Protein AF-A0A354XJG8-F1 (afdb_monomer)

Foldseek 3Di:
DDDDDDDPPDPPPVPPDPVPPPALFQWFQDPPPLAIDHDDPDDAQDWDADPPPRHTLFGHHDPLLVVLLVLLVLLLVLLVVLQVWFFWWFDDPNDIDTHGPLVVLVVCVVVVNNVVSCLSCCQQRVLSNLLSVLSNLLSVCLVVLHGDPPNLVSLQVSVVSVVSRPLVVVLLVVVLVVVVCVVPGPMDGDPSNVSSVVSVVSSVVSVVSNRLQVSLCSNQNADRADPPDDGPDGQLVVQWDQDPRHRHIDHHDPQQDADPRNRHGDGSDDPPVVVVVVVVVVVVVVVVVCQQPFAPDWDDDPNDTDGAGPVNSLVVCVVVVVVVSSD

Structure (mmCIF, N/CA/C/O backbone):
data_AF-A0A354XJG8-F1
#
_entry.id   AF-A0A354XJG8-F1
#
loop_
_atom_site.group_PDB
_atom_site.id
_atom_site.type_symbol
_atom_site.label_atom_id
_atom_site.label_alt_id
_atom_site.label_comp_id
_atom_site.label_asym_id
_atom_site.label_entity_id
_atom_site.label_seq_id
_atom_site.pdbx_PDB_ins_code
_atom_site.Cartn_x
_atom_site.Cartn_y
_atom_site.Cartn_z
_atom_site.occupancy
_atom_site.B_iso_or_equiv
_atom_site.auth_seq_id
_atom_site.auth_comp_id
_atom_site.auth_asym_id
_atom_site.auth_atom_id
_atom_site.pdbx_PDB_model_num
ATOM 1 N N . MET A 1 1 ? -16.723 -22.753 36.357 1.00 34.22 1 MET A N 1
ATOM 2 C CA . MET A 1 1 ? -17.809 -22.872 35.357 1.00 34.22 1 MET A CA 1
ATOM 3 C C . MET A 1 1 ? -17.221 -23.364 34.042 1.00 34.22 1 MET A C 1
ATOM 5 O O . MET A 1 1 ? -16.377 -22.682 33.474 1.00 34.22 1 MET A O 1
ATOM 9 N N . LYS A 1 2 ? -17.589 -24.579 33.612 1.00 29.84 2 LYS A N 1
ATOM 10 C CA . LYS A 1 2 ? -17.154 -25.180 32.339 1.00 29.84 2 LYS A CA 1
ATOM 11 C C . LYS A 1 2 ? -17.749 -24.372 31.178 1.00 29.84 2 LYS A C 1
ATOM 13 O O . LYS A 1 2 ? -18.962 -24.201 31.133 1.00 29.84 2 LYS A O 1
ATOM 18 N N . ARG A 1 3 ? -16.913 -23.868 30.263 1.00 31.70 3 ARG A N 1
ATOM 19 C CA . ARG A 1 3 ? -17.389 -23.285 28.997 1.00 31.70 3 ARG A CA 1
ATOM 20 C C . ARG A 1 3 ? -17.989 -24.411 28.144 1.00 31.70 3 ARG A C 1
ATOM 22 O O . ARG A 1 3 ? -17.291 -25.406 27.945 1.00 31.70 3 ARG A O 1
ATOM 29 N N . PRO A 1 4 ? -19.228 -24.291 27.645 1.00 39.88 4 PRO A N 1
ATOM 30 C CA . PRO A 1 4 ? -19.744 -25.233 26.663 1.00 39.88 4 PRO A CA 1
ATOM 31 C C . PRO A 1 4 ? -18.944 -25.092 25.360 1.00 39.88 4 PRO A C 1
ATOM 33 O O . PRO A 1 4 ? -18.715 -23.985 24.870 1.00 39.88 4 PRO A O 1
ATOM 36 N N . SER A 1 5 ? -18.478 -26.218 24.825 1.00 39.09 5 SER A N 1
ATOM 37 C CA . SER A 1 5 ? -17.839 -26.312 23.513 1.00 39.09 5 SER A CA 1
ATOM 38 C C . SER A 1 5 ? -18.893 -26.074 22.434 1.00 39.09 5 SER A C 1
ATOM 40 O O . SER A 1 5 ? -19.748 -26.929 22.208 1.00 39.09 5 SER A O 1
ATOM 42 N N . LEU A 1 6 ? -18.856 -24.903 21.799 1.00 38.03 6 LEU A N 1
ATOM 43 C CA . LEU A 1 6 ? -19.733 -24.572 20.678 1.00 38.03 6 LEU A CA 1
ATOM 44 C C . LEU A 1 6 ? -19.140 -25.108 19.360 1.00 38.03 6 LEU A C 1
ATOM 46 O O . LEU A 1 6 ? -17.919 -25.060 19.186 1.00 38.03 6 LEU A O 1
ATOM 50 N N . PRO A 1 7 ? -19.975 -25.612 18.434 1.00 39.22 7 PRO A N 1
ATOM 51 C CA . PRO A 1 7 ? -19.529 -26.147 17.152 1.00 39.22 7 PRO A CA 1
ATOM 52 C C . PRO A 1 7 ? -18.879 -25.069 16.268 1.00 39.22 7 PRO A C 1
ATOM 54 O O . PRO A 1 7 ? -19.294 -23.909 16.233 1.00 39.22 7 PRO A O 1
ATOM 57 N N . VAL A 1 8 ? -17.855 -25.497 15.528 1.00 45.41 8 VAL A N 1
ATOM 58 C CA . VAL A 1 8 ? -16.827 -24.679 14.851 1.00 45.41 8 VAL A CA 1
ATOM 59 C C . VAL A 1 8 ? -17.360 -23.773 13.721 1.00 45.41 8 VAL A C 1
ATOM 61 O O . VAL A 1 8 ? -16.647 -22.878 13.285 1.00 45.41 8 VAL A O 1
ATOM 64 N N . ASN A 1 9 ? -18.622 -23.919 13.296 1.00 41.25 9 ASN A N 1
ATOM 65 C CA . ASN A 1 9 ? -19.184 -23.219 12.127 1.00 41.25 9 ASN A CA 1
ATOM 66 C C . ASN A 1 9 ? -20.427 -22.351 12.400 1.00 41.25 9 ASN A C 1
ATOM 68 O O . ASN A 1 9 ? -21.094 -21.921 11.460 1.00 41.25 9 ASN A O 1
ATOM 72 N N . THR A 1 10 ? -20.761 -22.060 13.657 1.00 37.00 10 THR A N 1
ATOM 73 C CA . THR A 1 10 ? -21.857 -21.119 13.953 1.00 37.00 10 THR A CA 1
ATOM 74 C C . THR A 1 10 ? -21.351 -19.676 13.834 1.00 37.00 10 THR A C 1
ATOM 76 O O . THR A 1 10 ? -20.356 -19.353 14.488 1.00 37.00 10 THR A O 1
ATOM 79 N N . PRO A 1 11 ? -21.997 -18.779 13.057 1.00 37.16 11 PRO A N 1
ATOM 80 C CA . PRO A 1 11 ? -21.670 -17.360 13.114 1.00 37.16 11 PRO A CA 1
ATOM 81 C C . PRO A 1 11 ? -21.880 -16.905 14.558 1.00 37.16 11 PRO A C 1
ATOM 83 O O . PRO A 1 11 ? -22.990 -17.001 15.079 1.00 37.16 11 PRO A O 1
ATOM 86 N N . GLN A 1 12 ? -20.815 -16.452 15.224 1.00 49.56 12 GLN A N 1
ATOM 87 C CA . GLN A 1 12 ? -20.904 -15.860 16.559 1.00 49.56 12 GLN A CA 1
ATOM 88 C C . GLN A 1 12 ? -21.571 -14.485 16.446 1.00 49.56 12 GLN A C 1
ATOM 90 O O . GLN A 1 12 ? -20.945 -13.435 16.565 1.00 49.56 12 GLN A O 1
ATOM 95 N N . VAL A 1 13 ? -22.870 -14.498 16.162 1.00 44.38 13 VAL A N 1
ATOM 96 C CA . VAL A 1 13 ? -23.770 -13.431 16.563 1.00 44.38 13 VAL A CA 1
ATOM 97 C C . VAL A 1 13 ? -23.866 -13.562 18.075 1.00 44.38 13 VAL A C 1
ATOM 99 O O . VAL A 1 13 ? -24.220 -14.619 18.594 1.00 44.38 13 VAL A O 1
ATOM 102 N N . ASP A 1 14 ? -23.472 -12.515 18.787 1.00 43.94 14 ASP A N 1
ATOM 103 C CA . ASP A 1 14 ? -23.656 -12.440 20.229 1.00 43.94 14 ASP A CA 1
ATOM 104 C C . ASP A 1 14 ? -25.169 -12.392 20.520 1.00 43.94 14 ASP A C 1
ATOM 106 O O . ASP A 1 14 ? -25.793 -11.330 20.499 1.00 43.94 14 ASP A O 1
ATOM 110 N N . CYS A 1 15 ? -25.776 -13.572 20.695 1.00 40.47 15 CYS A N 1
ATOM 111 C CA . CYS A 1 15 ? -27.201 -13.760 20.986 1.00 40.47 15 CYS A CA 1
ATOM 112 C C . CYS A 1 15 ? -27.552 -13.443 22.447 1.00 40.47 15 CYS A C 1
ATOM 114 O O . CYS A 1 15 ? -28.673 -13.708 22.881 1.00 40.47 15 CYS A O 1
ATOM 116 N N . SER A 1 16 ? -26.607 -12.898 23.215 1.00 41.06 16 SER A N 1
ATOM 117 C CA . SER A 1 16 ? -26.847 -12.491 24.592 1.00 41.06 16 SER A CA 1
ATOM 118 C C . SER A 1 16 ? -27.945 -11.412 24.633 1.00 41.06 16 SER A C 1
ATOM 120 O O . SER A 1 16 ? -27.926 -10.489 23.801 1.00 41.06 16 SER A O 1
ATOM 122 N N . PRO A 1 17 ? -28.914 -11.503 25.567 1.00 32.69 17 PRO A N 1
ATOM 123 C CA . PRO A 1 17 ? -29.960 -10.498 25.727 1.00 32.69 17 PRO A CA 1
ATOM 124 C C . PRO A 1 17 ? -29.346 -9.094 25.879 1.00 32.69 17 PRO A C 1
ATOM 126 O O . PRO A 1 17 ? -28.246 -8.967 26.429 1.00 32.69 17 PRO A O 1
ATOM 129 N N . PRO A 1 18 ? -30.012 -8.029 25.389 1.00 42.62 18 PRO A N 1
ATOM 130 C CA . PRO A 1 18 ? -29.440 -6.680 25.273 1.00 42.62 18 PRO A CA 1
ATOM 131 C C . PRO A 1 18 ? -28.859 -6.134 26.587 1.00 42.62 18 PRO A C 1
ATOM 133 O O . PRO A 1 18 ? -27.900 -5.367 26.557 1.00 42.62 18 PRO A O 1
ATOM 136 N N . GLU A 1 19 ? -29.369 -6.599 27.725 1.00 38.06 19 GLU A N 1
ATOM 137 C CA . GLU A 1 19 ? -28.930 -6.252 29.082 1.00 38.06 19 GLU A CA 1
ATOM 138 C C . GLU A 1 19 ? -27.522 -6.780 29.437 1.00 38.06 19 GLU A C 1
ATOM 140 O O . GLU A 1 19 ? -26.866 -6.257 30.333 1.00 38.06 19 GLU A O 1
ATOM 145 N N . THR A 1 20 ? -27.011 -7.778 28.704 1.00 37.12 20 THR A N 1
ATOM 146 C CA . THR A 1 20 ? -25.714 -8.441 28.962 1.00 37.12 20 THR A CA 1
ATOM 147 C C . THR A 1 20 ? -24.599 -8.091 27.966 1.00 37.12 20 THR A C 1
ATOM 149 O O . THR A 1 20 ? -23.452 -8.490 28.185 1.00 37.12 20 THR A O 1
ATOM 152 N N . ARG A 1 21 ? -24.866 -7.280 26.924 1.00 50.03 21 ARG A N 1
ATOM 153 C CA . ARG A 1 21 ? -23.864 -6.803 25.937 1.00 50.03 21 ARG A CA 1
ATOM 154 C C . ARG A 1 21 ? -22.903 -5.775 26.544 1.00 50.03 21 ARG A C 1
ATOM 156 O O . ARG A 1 21 ? -22.941 -4.585 26.242 1.00 50.03 21 ARG A O 1
ATOM 163 N N . THR A 1 22 ? -22.028 -6.224 27.433 1.00 44.00 22 THR A N 1
ATOM 164 C CA . THR A 1 22 ? -21.180 -5.348 28.258 1.00 44.00 22 THR A CA 1
ATOM 165 C C . THR A 1 22 ? -19.762 -5.150 27.732 1.00 44.00 22 THR A C 1
ATOM 167 O O . THR A 1 22 ? -19.028 -4.328 28.278 1.00 44.00 22 THR A O 1
ATOM 170 N N . GLN A 1 23 ? -19.348 -5.794 26.637 1.00 56.59 23 GLN A N 1
ATOM 171 C CA . GLN A 1 23 ? -18.039 -5.501 26.049 1.00 56.59 23 GLN A CA 1
ATOM 172 C C . GLN A 1 23 ? -18.157 -4.619 24.806 1.00 56.59 23 GLN A C 1
ATOM 174 O O . GLN A 1 23 ? -18.068 -5.078 23.676 1.00 56.59 23 GLN A O 1
ATOM 179 N N . ARG A 1 24 ? -18.208 -3.295 25.027 1.00 63.53 24 ARG A N 1
ATOM 180 C CA . ARG A 1 24 ? -17.916 -2.251 24.012 1.00 63.53 24 ARG A CA 1
ATOM 181 C C . ARG A 1 24 ? -16.449 -2.272 23.530 1.00 63.53 24 ARG A C 1
ATOM 183 O O . ARG A 1 24 ? -15.951 -1.291 22.982 1.00 63.53 24 ARG A O 1
ATOM 190 N N . ARG A 1 25 ? -15.721 -3.357 23.797 1.00 67.25 25 ARG A N 1
ATOM 191 C CA . ARG A 1 25 ? -14.323 -3.563 23.417 1.00 67.25 25 ARG A CA 1
ATOM 192 C C . ARG A 1 25 ? -14.294 -4.318 22.092 1.00 67.25 25 ARG A C 1
ATOM 194 O O . ARG A 1 25 ? -15.133 -5.182 21.868 1.00 67.25 25 ARG A O 1
ATOM 201 N N . ARG A 1 26 ? -13.309 -4.016 21.242 1.00 77.88 26 ARG A N 1
ATOM 202 C CA . ARG A 1 26 ? -13.044 -4.751 19.992 1.00 77.88 26 ARG A CA 1
ATOM 203 C C . ARG A 1 26 ? -14.206 -4.770 18.991 1.00 77.88 26 ARG A C 1
ATOM 205 O O . ARG A 1 26 ? -14.389 -5.745 18.266 1.00 77.88 26 ARG A O 1
ATOM 212 N N . LEU A 1 27 ? -14.993 -3.698 18.926 1.00 87.88 27 LEU A N 1
ATOM 213 C CA . LEU A 1 27 ? -15.988 -3.547 17.865 1.00 87.88 27 LEU A CA 1
ATOM 214 C C . LEU A 1 27 ? -15.317 -3.046 16.575 1.00 87.88 27 LEU A C 1
ATOM 216 O O . LEU A 1 27 ? -14.468 -2.147 16.605 1.00 87.88 27 LEU A O 1
ATOM 220 N N . ARG A 1 28 ? -15.724 -3.606 15.433 1.00 89.56 28 ARG A N 1
ATOM 221 C CA . ARG A 1 28 ? -15.324 -3.162 14.090 1.00 89.56 28 ARG A CA 1
ATOM 222 C C . ARG A 1 28 ? -16.548 -2.989 13.197 1.00 89.56 28 ARG A C 1
ATOM 224 O O . ARG A 1 28 ? -17.472 -3.801 13.231 1.00 89.56 28 ARG A O 1
ATOM 231 N N . ALA A 1 29 ? -16.532 -1.931 12.392 1.00 91.94 29 ALA A N 1
ATOM 232 C CA . ALA A 1 29 ? -17.482 -1.739 11.303 1.00 91.94 29 ALA A CA 1
ATOM 233 C C . ALA A 1 29 ? -16.875 -2.297 10.010 1.00 91.94 29 ALA A C 1
ATOM 235 O O . ALA A 1 29 ? -15.713 -2.028 9.706 1.00 91.94 29 ALA A O 1
ATOM 236 N N . CYS A 1 30 ? -17.640 -3.088 9.262 1.00 90.56 30 CYS A N 1
ATOM 237 C CA . CYS A 1 30 ? -17.202 -3.612 7.972 1.00 90.56 30 CYS A CA 1
ATOM 238 C C . CYS A 1 30 ? -17.099 -2.492 6.926 1.00 90.56 30 CYS A C 1
ATOM 240 O O . CYS A 1 30 ? -18.055 -1.745 6.740 1.00 90.56 30 CYS A O 1
ATOM 242 N N . HIS A 1 31 ? -15.986 -2.423 6.192 1.00 87.38 31 HIS A N 1
ATOM 243 C CA . HIS A 1 31 ? -15.784 -1.412 5.147 1.00 87.38 31 HIS A CA 1
ATOM 244 C C . HIS A 1 31 ? -16.701 -1.579 3.923 1.00 87.38 31 HIS A C 1
ATOM 246 O O . HIS A 1 31 ? -16.983 -0.593 3.250 1.00 87.38 31 HIS A O 1
ATOM 252 N N . GLU A 1 32 ? -17.192 -2.791 3.643 1.00 88.00 32 GLU A N 1
ATOM 253 C CA . GLU A 1 32 ? -18.074 -3.050 2.496 1.00 88.00 32 GLU A CA 1
ATOM 254 C C . GLU A 1 32 ? -19.558 -2.879 2.837 1.00 88.00 32 GLU A C 1
ATOM 256 O O . GLU A 1 32 ? -20.265 -2.089 2.216 1.00 88.00 32 GLU A O 1
ATOM 261 N N . CYS A 1 33 ? -20.051 -3.632 3.825 1.00 89.69 33 CYS A N 1
ATOM 262 C CA . CYS A 1 33 ? -21.483 -3.694 4.134 1.00 89.69 33 CYS A CA 1
ATOM 263 C C . CYS A 1 33 ? -21.904 -2.837 5.337 1.00 89.69 33 CYS A C 1
ATOM 265 O O . CYS A 1 33 ? -23.069 -2.894 5.744 1.00 89.69 33 CYS A O 1
ATOM 267 N N . ASP A 1 34 ? -20.968 -2.078 5.918 1.00 91.75 34 ASP A N 1
ATOM 268 C CA . ASP A 1 34 ? -21.171 -1.183 7.067 1.00 91.75 34 ASP A CA 1
ATOM 269 C C . ASP A 1 34 ? -21.656 -1.883 8.353 1.00 91.75 34 ASP A C 1
ATOM 271 O O . ASP A 1 34 ? -22.117 -1.251 9.299 1.00 91.75 34 ASP A O 1
ATOM 275 N N . TRP A 1 35 ? -21.578 -3.214 8.409 1.00 90.94 35 TRP A N 1
ATOM 276 C CA . TRP A 1 35 ? -22.081 -4.015 9.524 1.00 90.94 35 TRP A CA 1
ATOM 277 C C . TRP A 1 35 ? -21.160 -3.949 10.745 1.00 90.94 35 TRP A C 1
ATOM 279 O O . TRP A 1 35 ? -19.959 -4.207 10.629 1.00 90.94 35 TRP A O 1
ATOM 289 N N . VAL A 1 36 ? -21.720 -3.655 11.921 1.00 91.38 36 VAL A N 1
ATOM 290 C CA . VAL A 1 36 ? -20.974 -3.605 13.185 1.00 91.38 36 VAL A CA 1
ATOM 291 C C . VAL A 1 36 ? -20.920 -4.989 13.821 1.00 91.38 36 VAL A C 1
ATOM 293 O O . VAL A 1 36 ? -21.948 -5.590 14.138 1.00 91.38 36 VAL A O 1
ATOM 296 N N . SER A 1 37 ? -19.704 -5.493 14.025 1.00 89.19 37 SER A N 1
ATOM 297 C CA . SER A 1 37 ? -19.439 -6.800 14.637 1.00 89.19 37 SER A CA 1
ATOM 298 C C . SER A 1 37 ? -18.448 -6.672 15.789 1.00 89.19 37 SER A C 1
ATOM 300 O O . SER A 1 37 ? -17.511 -5.874 15.725 1.00 89.19 37 SER A O 1
ATOM 302 N N . ALA A 1 38 ? -18.638 -7.478 16.832 1.00 85.06 38 ALA A N 1
ATOM 303 C CA . ALA A 1 38 ? -17.618 -7.680 17.852 1.00 85.06 38 ALA A CA 1
ATOM 304 C C . ALA A 1 38 ? -16.576 -8.672 17.329 1.00 85.06 38 ALA A C 1
ATOM 306 O O . ALA A 1 38 ? -16.932 -9.721 16.793 1.00 85.06 38 ALA A O 1
ATOM 307 N N . LEU A 1 39 ? -15.292 -8.339 17.461 1.00 81.50 39 LEU A N 1
ATOM 308 C CA . LEU A 1 39 ? -14.223 -9.266 17.116 1.00 81.50 39 LEU A CA 1
ATOM 309 C C . LEU A 1 39 ? -14.047 -10.296 18.242 1.00 81.50 39 LEU A C 1
ATOM 311 O O . LEU A 1 39 ? -13.856 -9.900 19.399 1.00 81.50 39 LEU A O 1
ATOM 315 N N . PRO A 1 40 ? -14.026 -11.602 17.925 1.00 77.31 40 PRO A N 1
ATOM 316 C CA . PRO A 1 40 ? -13.651 -12.619 18.895 1.00 77.31 40 PRO A CA 1
ATOM 317 C C . PRO A 1 40 ? -12.167 -12.478 19.292 1.00 77.31 40 PRO A C 1
ATOM 319 O O . PRO A 1 40 ? -11.382 -11.819 18.599 1.00 77.31 40 PRO A O 1
ATOM 322 N N . PRO A 1 41 ? -11.735 -13.085 20.412 1.00 74.50 41 PRO A N 1
ATOM 323 C CA . PRO A 1 41 ? -10.314 -13.212 20.708 1.00 74.50 41 PRO A CA 1
ATOM 324 C C . PRO A 1 41 ? -9.640 -14.070 19.625 1.00 74.50 41 PRO A C 1
ATOM 326 O O . PRO A 1 41 ? -9.866 -15.272 19.566 1.00 74.50 41 PRO A O 1
ATOM 329 N N . LEU A 1 42 ? -8.834 -13.438 18.767 1.00 73.38 42 LEU A N 1
ATOM 330 C CA . LEU A 1 42 ? -8.093 -14.104 17.692 1.00 73.38 42 LEU A CA 1
ATOM 331 C C . LEU A 1 42 ? -6.739 -14.623 18.189 1.00 73.38 42 LEU A C 1
ATOM 333 O O . LEU A 1 42 ? -5.959 -13.864 18.777 1.00 73.38 42 LEU A O 1
ATOM 337 N N . ASN A 1 43 ? -6.436 -15.884 17.888 1.00 75.31 43 ASN A N 1
ATOM 338 C CA . ASN A 1 43 ? -5.109 -16.469 18.067 1.00 75.31 43 ASN A CA 1
ATOM 339 C C . ASN A 1 43 ? -4.178 -16.135 16.887 1.00 75.31 43 ASN A C 1
ATOM 341 O O . ASN A 1 43 ? -4.575 -15.593 15.854 1.00 75.31 43 ASN A O 1
ATOM 345 N N . SER A 1 44 ? -2.893 -16.463 17.035 1.00 76.94 44 SER A N 1
ATOM 346 C CA . SER A 1 44 ? -1.895 -16.259 15.977 1.00 76.94 44 SER A CA 1
ATOM 347 C C . SER A 1 44 ? -2.214 -17.104 14.740 1.00 76.94 44 SER A C 1
ATOM 349 O O . SER A 1 44 ? -2.194 -18.327 14.818 1.00 76.94 44 SER A O 1
ATOM 351 N N . GLY A 1 45 ? -2.430 -16.461 13.591 1.00 80.00 45 GLY A N 1
ATOM 352 C CA . GLY A 1 45 ? -2.773 -17.113 12.322 1.00 80.00 45 GLY A CA 1
ATOM 353 C C . GLY A 1 45 ? -4.268 -17.103 11.989 1.00 80.00 45 GLY A C 1
ATOM 354 O O . GLY A 1 45 ? -4.632 -17.446 10.865 1.00 80.00 45 GLY A O 1
ATOM 355 N N . GLU A 1 46 ? -5.131 -16.690 12.919 1.00 81.88 46 GLU A N 1
ATOM 356 C CA . GLU A 1 46 ? -6.577 -16.625 12.699 1.00 81.88 46 GLU A CA 1
ATOM 357 C C . GLU A 1 46 ? -7.003 -15.312 12.026 1.00 81.88 46 GLU A C 1
ATOM 359 O O . GLU A 1 46 ? -6.331 -14.281 12.104 1.00 81.88 46 GLU A O 1
ATOM 364 N N . LYS A 1 47 ? -8.162 -15.335 11.366 1.00 87.06 47 LYS A N 1
ATOM 365 C CA . LYS A 1 47 ? -8.794 -14.159 10.759 1.00 87.06 47 LYS A CA 1
ATOM 366 C C . LYS A 1 47 ? -10.247 -14.056 11.208 1.00 87.06 47 LYS A C 1
ATOM 368 O O . LYS A 1 47 ? -10.918 -15.073 11.344 1.00 87.06 47 LYS A O 1
ATOM 373 N N . ALA A 1 48 ? -10.732 -12.834 11.394 1.00 86.12 48 ALA A N 1
ATOM 374 C CA . ALA A 1 48 ? -12.143 -12.550 11.619 1.00 86.12 48 ALA A CA 1
ATOM 375 C C . ALA A 1 48 ? -12.787 -12.076 10.313 1.00 86.12 48 ALA A C 1
ATOM 377 O O . ALA A 1 48 ? -12.267 -11.179 9.646 1.00 86.12 48 ALA A O 1
ATOM 378 N N . THR A 1 49 ? -13.933 -12.652 9.965 1.00 89.44 49 THR A N 1
ATOM 379 C CA . THR A 1 49 ? -14.732 -12.276 8.793 1.00 89.44 49 THR A CA 1
ATOM 380 C C . THR A 1 49 ? -16.062 -11.673 9.219 1.00 89.44 49 THR A C 1
ATOM 382 O O . THR A 1 49 ? -16.627 -12.039 10.248 1.00 89.44 49 THR A O 1
ATOM 385 N N . CYS A 1 50 ? -16.582 -10.753 8.414 1.00 88.88 50 CYS A N 1
ATOM 386 C CA . CYS A 1 50 ? -17.898 -10.176 8.617 1.00 88.88 50 CYS A CA 1
ATOM 387 C C . CYS A 1 50 ? -18.977 -11.261 8.447 1.00 88.88 50 CYS A C 1
ATOM 389 O O . CYS A 1 50 ? -18.995 -11.923 7.410 1.00 88.88 50 CYS A O 1
ATOM 391 N N . PRO A 1 51 ? -19.922 -11.419 9.390 1.00 86.44 51 PRO A N 1
ATOM 392 C CA . PRO A 1 51 ? -20.975 -12.431 9.285 1.00 86.44 51 PRO A CA 1
ATOM 393 C C . PRO A 1 51 ? -22.003 -12.139 8.179 1.00 86.44 51 PRO A C 1
ATOM 395 O O . PRO A 1 51 ? -22.756 -13.029 7.806 1.00 86.44 51 PRO A O 1
ATOM 398 N N . ARG A 1 52 ? -22.053 -10.904 7.655 1.00 87.44 52 ARG A N 1
ATOM 399 C CA . ARG A 1 52 ? -23.022 -10.489 6.627 1.00 87.44 52 ARG A CA 1
ATOM 400 C C . ARG A 1 52 ? -22.498 -10.642 5.199 1.00 87.44 52 ARG A C 1
ATOM 402 O O . ARG A 1 52 ? -23.216 -11.155 4.354 1.00 87.44 52 ARG A O 1
ATOM 409 N N . CYS A 1 53 ? -21.284 -10.164 4.917 1.00 91.50 53 CYS A N 1
ATOM 410 C CA . CYS A 1 53 ? -20.708 -10.184 3.564 1.00 91.50 53 CYS A CA 1
ATOM 411 C C . CYS A 1 53 ? -19.462 -11.065 3.428 1.00 91.50 53 CYS A C 1
ATOM 413 O O . CYS A 1 53 ? -18.868 -11.103 2.359 1.00 91.50 53 CYS A O 1
ATOM 415 N N . SER A 1 54 ? -19.028 -11.753 4.490 1.00 90.69 54 SER A N 1
ATOM 416 C CA . SER A 1 54 ? -17.798 -12.566 4.542 1.00 90.69 54 SER A CA 1
ATOM 417 C C . SER A 1 54 ? -16.471 -11.816 4.328 1.00 90.69 54 SER A C 1
ATOM 419 O O . SER A 1 54 ? -15.407 -12.429 4.400 1.00 90.69 54 SER A O 1
ATOM 421 N N . HIS A 1 55 ? -16.499 -10.487 4.170 1.00 90.31 55 HIS A N 1
ATOM 422 C CA . HIS A 1 55 ? -15.296 -9.657 4.076 1.00 90.31 55 HIS A CA 1
ATOM 423 C C . HIS A 1 55 ? -14.391 -9.823 5.304 1.00 90.31 55 HIS A C 1
ATOM 425 O O . HIS A 1 55 ? -14.867 -9.831 6.443 1.00 90.31 55 HIS A O 1
ATOM 431 N N . VAL A 1 56 ? -13.080 -9.937 5.093 1.00 89.19 56 VAL A N 1
ATOM 432 C CA . VAL A 1 56 ? -12.101 -10.096 6.178 1.00 89.19 56 VAL A CA 1
ATOM 433 C C . VAL A 1 56 ? -11.975 -8.776 6.940 1.00 89.19 56 VAL A C 1
ATOM 435 O O . VAL A 1 56 ? -11.524 -7.783 6.388 1.00 89.19 56 VAL A O 1
ATOM 438 N N . LEU A 1 57 ? -12.368 -8.763 8.215 1.00 86.12 57 LEU A N 1
ATOM 439 C CA . LEU A 1 57 ? -12.286 -7.576 9.072 1.00 86.12 57 LEU A CA 1
ATOM 440 C C . LEU A 1 57 ? -10.872 -7.378 9.622 1.00 86.12 57 LEU A C 1
ATOM 442 O O . LEU A 1 57 ? -10.349 -6.271 9.599 1.00 86.12 57 LEU A O 1
ATOM 446 N N . VAL A 1 58 ? -10.270 -8.451 10.142 1.00 84.00 58 VAL A N 1
ATOM 447 C CA . VAL A 1 58 ? -8.927 -8.447 10.739 1.00 84.00 58 VAL A CA 1
ATOM 448 C C . VAL A 1 58 ? -8.267 -9.794 10.465 1.00 84.00 58 VAL A C 1
ATOM 450 O O . VAL A 1 58 ? -8.924 -10.835 10.527 1.00 84.00 58 VAL A O 1
ATOM 453 N N . LYS A 1 59 ? -6.963 -9.797 10.188 1.00 84.56 59 LYS A N 1
ATOM 454 C CA . LYS A 1 59 ? -6.167 -11.011 9.984 1.00 84.56 59 LYS A CA 1
ATOM 455 C C . LYS A 1 59 ? -4.950 -10.972 10.893 1.00 84.56 59 LYS A C 1
ATOM 457 O O . LYS A 1 59 ? -4.086 -10.137 10.681 1.00 84.56 59 LYS A O 1
ATOM 462 N N . ARG A 1 60 ? -4.854 -11.905 11.841 1.00 81.81 60 ARG A N 1
ATOM 463 C CA . ARG A 1 60 ? -3.767 -11.950 12.814 1.00 81.81 60 ARG A CA 1
ATOM 464 C C . ARG A 1 60 ? -2.605 -12.796 12.315 1.00 81.81 60 ARG A C 1
ATOM 466 O O . ARG A 1 60 ? -2.723 -14.013 12.202 1.00 81.81 60 ARG A O 1
ATOM 473 N N . HIS A 1 61 ? -1.450 -12.187 12.067 1.00 81.56 61 HIS A N 1
ATOM 474 C CA . HIS A 1 61 ? -0.249 -12.944 11.688 1.00 81.56 61 HIS A CA 1
ATOM 475 C C . HIS A 1 61 ? 0.490 -13.520 12.909 1.00 81.56 61 HIS A C 1
ATOM 477 O O . HIS A 1 61 ? 0.417 -12.988 14.017 1.00 81.56 61 HIS A O 1
ATOM 483 N N . ARG A 1 62 ? 1.221 -14.627 12.710 1.00 79.38 62 ARG A N 1
ATOM 484 C CA . ARG A 1 62 ? 2.109 -15.212 13.729 1.00 79.38 62 ARG A CA 1
ATOM 485 C C . ARG A 1 62 ? 3.383 -14.367 13.840 1.00 79.38 62 ARG A C 1
ATOM 487 O O . ARG A 1 62 ? 3.991 -14.072 12.815 1.00 79.38 62 ARG A O 1
ATOM 494 N N . TYR A 1 63 ? 3.749 -13.975 15.064 1.00 79.31 63 TYR A N 1
ATOM 495 C CA . TYR A 1 63 ? 4.860 -13.053 15.373 1.00 79.31 63 TYR A CA 1
ATOM 496 C C . TYR A 1 63 ? 4.874 -11.789 14.486 1.00 79.31 63 TYR A C 1
ATOM 498 O O . TYR A 1 63 ? 5.832 -11.566 13.742 1.00 79.31 63 TYR A O 1
ATOM 506 N N . PRO A 1 64 ? 3.814 -10.956 14.543 1.00 79.75 64 PRO A N 1
ATOM 507 C CA . PRO A 1 64 ? 3.586 -9.885 13.571 1.00 79.75 64 PRO A CA 1
ATOM 508 C C . PRO A 1 64 ? 4.751 -8.887 13.497 1.00 79.75 64 PRO A C 1
ATOM 510 O O . PRO A 1 64 ? 5.185 -8.550 12.398 1.00 79.75 64 PRO A O 1
ATOM 513 N N . ALA A 1 65 ? 5.327 -8.492 14.639 1.00 83.25 65 ALA A N 1
ATOM 514 C CA . ALA A 1 65 ? 6.438 -7.543 14.641 1.00 83.25 65 ALA A CA 1
ATOM 515 C C . ALA A 1 65 ? 7.751 -8.114 14.097 1.00 83.25 65 ALA A C 1
ATOM 517 O O . ALA A 1 65 ? 8.378 -7.488 13.249 1.00 83.25 65 ALA 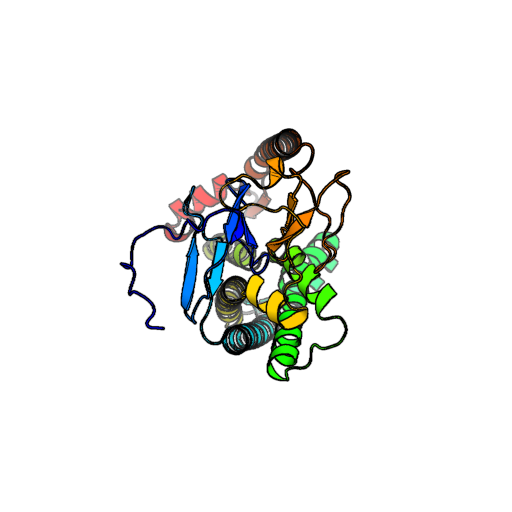A O 1
ATOM 518 N N . GLN A 1 66 ? 8.156 -9.315 14.526 1.00 88.06 66 GLN A N 1
ATOM 519 C CA . GLN A 1 66 ? 9.411 -9.928 14.068 1.00 88.06 66 GLN A CA 1
ATOM 520 C C . GLN A 1 66 ? 9.378 -10.229 12.568 1.00 88.06 66 GLN A C 1
ATOM 522 O O . GLN A 1 66 ? 10.341 -9.944 11.863 1.00 88.06 66 GLN A O 1
ATOM 527 N N . ARG A 1 67 ? 8.254 -10.756 12.066 1.00 89.50 67 ARG A N 1
ATOM 528 C CA . ARG A 1 67 ? 8.087 -11.052 10.640 1.00 89.50 67 ARG A CA 1
ATOM 529 C C . ARG A 1 67 ? 8.122 -9.783 9.791 1.00 89.50 67 ARG A C 1
ATOM 531 O O . ARG A 1 67 ? 8.842 -9.747 8.798 1.00 89.50 67 ARG A O 1
ATOM 538 N N . SER A 1 68 ? 7.353 -8.763 10.177 1.00 89.94 68 SER A N 1
ATOM 539 C CA . SER A 1 68 ? 7.310 -7.490 9.449 1.00 89.94 68 SER A CA 1
ATOM 540 C C . SER A 1 68 ? 8.675 -6.794 9.467 1.00 89.94 68 SER A C 1
ATOM 542 O O . SER A 1 68 ? 9.128 -6.316 8.432 1.00 89.94 68 SER A O 1
ATOM 544 N N . MET A 1 69 ? 9.380 -6.825 10.603 1.00 91.94 69 MET A N 1
ATOM 545 C CA . MET A 1 69 ? 10.723 -6.259 10.734 1.00 91.94 69 MET A CA 1
ATOM 546 C C . MET A 1 69 ? 11.760 -7.003 9.882 1.00 91.94 69 MET A C 1
ATOM 548 O O . MET A 1 69 ? 12.554 -6.359 9.204 1.00 91.94 69 MET A O 1
ATOM 552 N N . ALA A 1 70 ? 11.743 -8.340 9.874 1.00 94.50 70 ALA A N 1
ATOM 553 C CA . ALA A 1 70 ? 12.664 -9.141 9.066 1.00 94.50 70 ALA A CA 1
ATOM 554 C C . ALA A 1 70 ? 12.468 -8.899 7.560 1.00 94.50 70 ALA A C 1
ATOM 556 O O . ALA A 1 70 ? 13.445 -8.712 6.839 1.00 94.50 70 ALA A O 1
ATOM 557 N N . LEU A 1 71 ? 11.213 -8.843 7.095 1.00 94.44 71 LEU A N 1
ATOM 558 C CA . LEU A 1 71 ? 10.896 -8.519 5.700 1.00 94.44 71 LEU A CA 1
ATOM 559 C C . LEU A 1 71 ? 11.299 -7.084 5.341 1.00 94.44 71 LEU A C 1
ATOM 561 O O . LEU A 1 71 ? 11.875 -6.866 4.276 1.00 94.44 71 LEU A O 1
ATOM 565 N N . ALA A 1 72 ? 11.069 -6.121 6.238 1.00 95.00 72 ALA A N 1
ATOM 566 C CA . ALA A 1 72 ? 11.452 -4.734 6.007 1.00 95.00 72 ALA A CA 1
ATOM 567 C C . ALA A 1 72 ? 12.979 -4.558 5.929 1.00 95.00 72 ALA A C 1
ATOM 569 O O . ALA A 1 72 ? 13.471 -3.879 5.031 1.00 95.00 72 ALA A O 1
ATOM 570 N N . LEU A 1 73 ? 13.737 -5.216 6.816 1.00 95.75 73 LEU A N 1
ATOM 571 C CA . LEU A 1 73 ? 15.203 -5.221 6.780 1.00 95.75 73 LEU A CA 1
ATOM 572 C C . LEU A 1 73 ? 15.738 -5.902 5.516 1.00 95.75 73 LEU A C 1
ATOM 574 O O . LEU A 1 73 ? 16.603 -5.341 4.850 1.00 95.75 73 LEU A O 1
ATOM 578 N N . ALA A 1 74 ? 15.198 -7.067 5.145 1.00 96.69 74 ALA A N 1
ATOM 579 C CA . ALA A 1 74 ? 15.579 -7.751 3.909 1.00 96.69 74 ALA A CA 1
ATOM 580 C C . ALA A 1 74 ? 15.297 -6.884 2.669 1.00 96.69 74 ALA A C 1
ATOM 582 O O . ALA A 1 74 ? 16.146 -6.780 1.786 1.00 96.69 74 ALA A O 1
ATOM 583 N N . SER A 1 75 ? 14.145 -6.205 2.636 1.00 95.50 75 SER A N 1
ATOM 584 C CA . SER A 1 75 ? 13.790 -5.262 1.566 1.00 95.50 75 SER A CA 1
ATOM 585 C C . SER A 1 75 ? 14.749 -4.072 1.518 1.00 95.50 75 SER A C 1
ATOM 587 O O . SER A 1 75 ? 15.141 -3.650 0.436 1.00 95.50 75 SER A O 1
ATOM 589 N N . LEU A 1 76 ? 15.160 -3.540 2.673 1.00 95.31 76 LEU A N 1
ATOM 590 C CA . LEU A 1 76 ? 16.089 -2.412 2.745 1.00 95.31 76 LEU A CA 1
ATOM 591 C C . LEU A 1 76 ? 17.475 -2.801 2.221 1.00 95.31 76 LEU A C 1
ATOM 593 O O . LEU A 1 76 ? 18.073 -2.055 1.451 1.00 95.31 76 LEU A O 1
ATOM 597 N N . VAL A 1 77 ? 17.961 -3.991 2.584 1.00 95.12 77 VAL A N 1
ATOM 598 C CA . VAL A 1 77 ? 19.216 -4.538 2.048 1.00 95.12 77 VAL A CA 1
ATOM 599 C C . VAL A 1 77 ? 19.108 -4.745 0.536 1.00 95.12 77 VAL A C 1
ATOM 601 O O . VAL A 1 77 ? 19.996 -4.312 -0.195 1.00 95.12 77 VAL A O 1
ATOM 604 N N . ALA A 1 78 ? 18.012 -5.335 0.050 1.00 93.19 78 ALA A N 1
ATOM 605 C CA . ALA A 1 78 ? 17.785 -5.525 -1.383 1.00 93.19 78 ALA A CA 1
ATOM 606 C C . ALA A 1 78 ? 17.741 -4.189 -2.147 1.00 93.19 78 ALA A C 1
ATOM 608 O O . ALA A 1 78 ? 18.325 -4.090 -3.223 1.00 93.19 78 ALA A O 1
ATOM 609 N N . LEU A 1 79 ? 17.131 -3.146 -1.568 1.00 92.06 79 LEU A N 1
ATOM 610 C CA . LEU A 1 79 ? 17.120 -1.794 -2.133 1.00 92.06 79 LEU A CA 1
ATOM 611 C C . LEU A 1 79 ? 18.533 -1.198 -2.218 1.00 92.06 79 LEU A C 1
ATOM 613 O O . LEU A 1 79 ? 18.904 -0.652 -3.252 1.00 92.06 79 LEU A O 1
ATOM 617 N N . ILE A 1 80 ? 19.338 -1.329 -1.158 1.00 91.50 80 ILE A N 1
ATOM 618 C CA . ILE A 1 80 ? 20.726 -0.842 -1.141 1.00 91.50 80 ILE A CA 1
ATOM 619 C C . ILE A 1 80 ? 21.549 -1.536 -2.228 1.00 91.50 80 ILE A C 1
ATOM 621 O O . ILE A 1 80 ? 22.267 -0.868 -2.969 1.00 91.50 80 ILE A O 1
ATOM 625 N N . VAL A 1 81 ? 21.420 -2.858 -2.359 1.00 90.50 81 VAL A N 1
ATOM 626 C CA . VAL A 1 81 ? 22.094 -3.626 -3.415 1.00 90.50 81 VAL A CA 1
ATOM 627 C C . VAL A 1 81 ? 21.616 -3.168 -4.795 1.00 90.50 81 VAL A C 1
ATOM 629 O O . VAL A 1 81 ? 22.443 -2.875 -5.650 1.00 90.50 81 VAL A O 1
ATOM 632 N N . ALA A 1 82 ? 20.307 -3.017 -5.006 1.00 87.25 82 ALA A N 1
ATOM 633 C CA . ALA A 1 82 ? 19.754 -2.585 -6.290 1.00 87.25 82 ALA A CA 1
ATOM 634 C C . ALA A 1 82 ? 20.239 -1.189 -6.730 1.00 87.25 82 ALA A C 1
ATOM 636 O O . ALA A 1 82 ? 20.395 -0.948 -7.925 1.00 87.25 82 ALA A O 1
ATOM 637 N N . VAL A 1 83 ? 20.496 -0.277 -5.786 1.00 84.75 83 VAL A N 1
ATOM 638 C CA . VAL A 1 83 ? 20.980 1.088 -6.074 1.00 84.75 83 VAL A CA 1
ATOM 639 C C . VAL A 1 83 ? 22.506 1.154 -6.239 1.00 84.75 83 VAL A C 1
ATOM 641 O O . VAL A 1 83 ? 23.009 2.072 -6.883 1.00 84.75 83 VAL A O 1
ATOM 644 N N . SER A 1 84 ? 23.246 0.196 -5.675 1.00 83.25 84 SER A N 1
ATOM 645 C CA . SER A 1 84 ? 24.716 0.228 -5.611 1.00 83.25 84 SER A CA 1
ATOM 646 C C . SER A 1 84 ? 25.415 -0.374 -6.837 1.00 83.25 84 SER A C 1
ATOM 648 O O . SER A 1 84 ? 26.593 -0.102 -7.053 1.00 83.25 84 SER A O 1
ATOM 650 N N . PHE A 1 85 ? 24.724 -1.198 -7.627 1.00 73.81 85 PHE A N 1
ATOM 651 C CA . PHE A 1 85 ? 25.285 -1.866 -8.806 1.00 73.81 85 PHE A CA 1
ATOM 652 C C . PHE A 1 85 ? 24.640 -1.353 -10.117 1.00 73.81 85 PHE A C 1
ATOM 654 O O . PHE A 1 85 ? 23.517 -0.829 -10.090 1.00 73.81 85 PHE A O 1
ATOM 661 N N . PRO A 1 86 ? 25.301 -1.526 -11.278 1.00 66.56 86 PRO A N 1
ATOM 662 C CA . PRO A 1 86 ? 24.757 -1.108 -12.570 1.00 66.56 86 PRO A CA 1
ATOM 663 C C . PRO A 1 86 ? 23.505 -1.902 -12.947 1.00 66.56 86 PRO A C 1
ATOM 665 O O . PRO A 1 86 ? 23.458 -3.128 -12.809 1.00 66.56 86 PRO A O 1
ATOM 668 N N . PHE A 1 87 ? 22.488 -1.190 -13.436 1.00 69.31 87 PHE A N 1
ATOM 669 C CA . PHE A 1 87 ? 21.189 -1.762 -13.794 1.00 69.31 87 PHE A CA 1
ATOM 670 C C . PHE A 1 87 ? 21.248 -2.476 -15.147 1.00 69.31 87 PHE A C 1
ATOM 672 O O . PHE A 1 87 ? 20.838 -3.632 -15.255 1.00 69.31 87 PHE A O 1
ATOM 679 N N . VAL A 1 88 ? 21.821 -1.814 -16.156 1.00 64.50 88 VAL A N 1
ATOM 680 C CA . VAL A 1 88 ? 22.042 -2.379 -17.493 1.00 64.50 88 VAL A CA 1
ATOM 681 C C . VAL A 1 88 ? 23.421 -1.968 -18.000 1.00 64.50 88 VAL A C 1
ATOM 683 O O . VAL A 1 88 ? 23.827 -0.810 -17.864 1.00 64.50 88 VAL A O 1
ATOM 686 N N . SER A 1 89 ? 24.138 -2.913 -18.604 1.00 57.41 89 SER A N 1
ATOM 687 C CA . SER A 1 89 ? 25.361 -2.650 -19.361 1.00 57.41 89 SER A CA 1
ATOM 688 C C . SER A 1 89 ? 25.127 -2.949 -20.834 1.00 57.41 89 SER A C 1
ATOM 690 O O . SER A 1 89 ? 24.648 -4.026 -21.185 1.00 57.41 89 SER A O 1
ATOM 692 N N . PHE A 1 90 ? 25.494 -2.002 -21.691 1.00 60.09 90 PHE A N 1
ATOM 693 C CA . PHE A 1 90 ? 25.467 -2.176 -23.139 1.00 60.09 90 PHE A CA 1
ATOM 694 C C . PHE A 1 90 ? 26.898 -2.172 -23.657 1.00 60.09 90 PHE A C 1
ATOM 696 O O . PHE A 1 90 ? 27.668 -1.289 -23.281 1.00 60.09 90 PHE A O 1
ATOM 703 N N . SER A 1 91 ? 27.247 -3.112 -24.533 1.00 49.59 91 SER A N 1
ATOM 704 C CA . SER A 1 91 ? 28.489 -3.091 -25.306 1.00 49.59 91 SER A CA 1
ATOM 705 C C . SER A 1 91 ? 28.142 -2.987 -26.793 1.00 49.59 91 SER A C 1
ATOM 707 O O . SER A 1 91 ? 27.541 -3.881 -27.380 1.00 49.59 91 SER A O 1
ATOM 709 N N . VAL A 1 92 ? 28.497 -1.863 -27.420 1.00 48.53 92 VAL A N 1
ATOM 710 C CA . VAL A 1 92 ? 28.395 -1.691 -28.876 1.00 48.53 92 VAL A CA 1
ATOM 711 C C . VAL A 1 92 ? 29.787 -1.327 -29.376 1.00 48.53 92 VAL A C 1
ATOM 713 O O . VAL A 1 92 ? 30.370 -0.338 -28.940 1.00 48.53 92 VAL A O 1
ATOM 716 N N . SER A 1 93 ? 30.357 -2.161 -30.248 1.00 40.06 93 SER A N 1
ATOM 717 C CA . SER A 1 93 ? 31.675 -1.933 -30.867 1.00 40.06 93 SER A CA 1
ATOM 718 C C . SER A 1 93 ? 32.831 -1.680 -29.877 1.00 40.06 93 SER A C 1
ATOM 720 O O . SER A 1 93 ? 33.681 -0.827 -30.113 1.00 40.06 93 SER A O 1
ATOM 722 N N . GLY A 1 94 ? 32.874 -2.409 -28.755 1.00 44.56 94 GLY A N 1
ATOM 723 C CA . GLY A 1 94 ? 33.990 -2.369 -27.792 1.00 44.56 94 GLY A CA 1
ATOM 724 C C . GLY A 1 94 ? 33.974 -1.210 -26.785 1.00 44.56 94 GLY A C 1
ATOM 725 O O . GLY A 1 94 ? 34.743 -1.244 -25.827 1.00 44.56 94 GLY A O 1
ATOM 726 N N . VAL A 1 95 ? 33.075 -0.230 -26.929 1.00 51.03 95 VAL A N 1
ATOM 727 C CA . VAL A 1 95 ? 32.846 0.827 -25.930 1.00 51.03 95 VAL A CA 1
ATOM 728 C C . VAL A 1 95 ? 31.574 0.489 -25.158 1.00 51.03 95 VAL A C 1
ATOM 730 O O . VAL A 1 95 ? 30.466 0.550 -25.689 1.00 51.03 95 VAL A O 1
ATOM 733 N N . GLY A 1 96 ? 31.742 0.064 -23.907 1.00 51.12 96 GLY A N 1
ATOM 734 C CA . GLY A 1 96 ? 30.628 -0.268 -23.026 1.00 51.12 96 GLY A CA 1
ATOM 735 C C . GLY A 1 96 ? 30.188 0.937 -22.202 1.00 51.12 96 GLY A C 1
ATOM 736 O O . GLY A 1 96 ? 31.022 1.531 -21.521 1.00 51.12 96 GLY A O 1
ATOM 737 N N . ASN A 1 97 ? 28.898 1.278 -22.220 1.00 55.66 97 ASN A N 1
ATOM 738 C CA . ASN A 1 97 ? 28.338 2.259 -21.288 1.00 55.66 97 ASN A CA 1
ATOM 739 C C . ASN A 1 97 ? 27.536 1.527 -20.202 1.00 55.66 97 ASN A C 1
ATOM 741 O O . ASN A 1 97 ? 26.743 0.627 -20.499 1.00 55.66 97 ASN A O 1
ATOM 745 N N . ARG A 1 98 ? 27.768 1.885 -18.937 1.00 55.69 98 ARG A N 1
ATOM 746 C CA . ARG A 1 98 ? 27.046 1.340 -17.779 1.00 55.69 98 ARG A CA 1
ATOM 747 C C . ARG A 1 98 ? 25.994 2.354 -17.361 1.00 55.69 98 ARG A C 1
ATOM 749 O O . ARG A 1 98 ? 26.324 3.519 -17.186 1.00 55.69 98 ARG A O 1
ATOM 756 N N . ILE A 1 99 ? 24.744 1.921 -17.222 1.00 61.72 99 ILE A N 1
ATOM 757 C CA . ILE A 1 99 ? 23.667 2.773 -16.717 1.00 61.72 99 ILE A CA 1
ATOM 758 C C . ILE A 1 99 ? 23.388 2.373 -15.270 1.00 61.72 99 ILE A C 1
ATOM 760 O O . ILE A 1 99 ? 22.813 1.313 -15.003 1.00 61.72 99 ILE A O 1
ATOM 764 N N . ASP A 1 100 ? 23.795 3.232 -14.337 1.00 64.50 100 ASP A N 1
ATOM 765 C CA . ASP A 1 100 ? 23.417 3.113 -12.930 1.00 64.50 100 ASP A CA 1
ATOM 766 C C . ASP A 1 100 ? 22.036 3.750 -12.688 1.00 64.50 100 ASP A C 1
ATOM 768 O O . ASP A 1 100 ? 21.672 4.772 -13.283 1.00 64.50 100 ASP A O 1
ATOM 772 N N . LEU A 1 101 ? 21.257 3.183 -11.762 1.00 66.69 101 LEU A N 1
ATOM 773 C CA . LEU A 1 101 ? 19.942 3.717 -11.367 1.00 66.69 101 LEU A CA 1
ATOM 774 C C . LEU A 1 101 ? 20.040 5.165 -10.855 1.00 66.69 101 LEU A C 1
ATOM 776 O O . LEU A 1 101 ? 19.201 6.003 -11.175 1.00 66.69 101 LEU A O 1
ATOM 780 N N . SER A 1 102 ? 21.106 5.488 -10.120 1.00 65.88 102 SER A N 1
ATOM 781 C CA . SER A 1 102 ? 21.385 6.842 -9.625 1.00 65.88 102 SER A CA 1
ATOM 782 C C . SER A 1 102 ? 21.807 7.808 -10.741 1.00 65.88 102 SER A C 1
ATOM 784 O O . SER A 1 102 ? 21.391 8.968 -10.746 1.00 65.88 102 SER A O 1
ATOM 786 N N . GLN A 1 103 ? 22.572 7.330 -11.728 1.00 62.53 103 GLN A N 1
ATOM 787 C CA . GLN A 1 103 ? 22.971 8.112 -12.903 1.00 62.53 10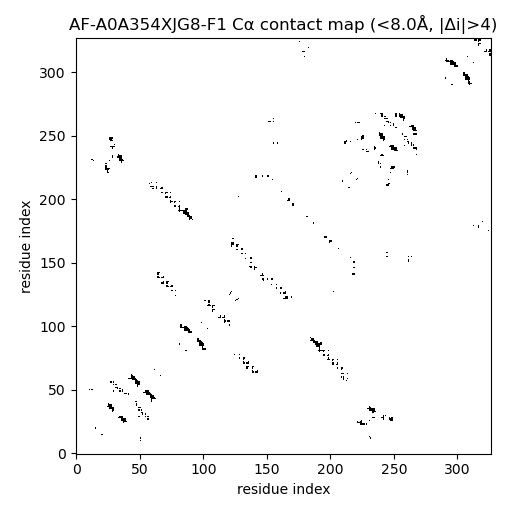3 GLN A CA 1
ATOM 788 C C . GLN A 1 103 ? 21.800 8.383 -13.853 1.00 62.53 103 GLN A C 1
ATOM 790 O O . GLN A 1 103 ? 21.808 9.359 -14.603 1.00 62.53 103 GLN A O 1
ATOM 795 N N . THR A 1 104 ? 20.748 7.566 -13.798 1.00 66.56 104 THR A N 1
ATOM 796 C CA . THR A 1 104 ? 19.525 7.795 -14.579 1.00 66.56 104 THR A CA 1
ATOM 797 C C . THR A 1 104 ? 18.887 9.140 -14.212 1.00 66.56 104 THR A C 1
ATOM 799 O O . THR A 1 104 ? 18.422 9.866 -15.082 1.00 66.56 104 THR A O 1
ATOM 802 N N . ALA A 1 105 ? 18.933 9.540 -12.938 1.00 66.81 105 ALA A N 1
ATOM 803 C CA . ALA A 1 105 ? 18.395 10.829 -12.509 1.00 66.81 105 ALA A CA 1
ATOM 804 C C . ALA A 1 105 ? 19.239 12.016 -12.993 1.00 66.81 105 ALA A C 1
ATOM 806 O O . ALA A 1 105 ? 18.695 13.016 -13.460 1.00 66.81 105 ALA A O 1
ATOM 807 N N . THR A 1 106 ? 20.568 11.911 -12.907 1.00 67.50 106 THR A N 1
ATOM 808 C CA . THR A 1 106 ? 21.476 12.996 -13.308 1.00 67.50 106 THR A CA 1
ATOM 809 C C . THR A 1 106 ? 21.501 13.187 -14.822 1.00 67.50 106 THR A C 1
ATOM 811 O O . THR A 1 106 ? 21.492 14.323 -15.292 1.00 67.50 106 THR A O 1
ATOM 814 N N . THR A 1 107 ? 21.441 12.098 -15.593 1.00 64.81 107 THR A N 1
ATOM 815 C CA . THR A 1 107 ? 21.314 12.152 -17.058 1.00 64.81 107 THR A CA 1
ATOM 816 C C . THR A 1 107 ? 19.996 12.797 -17.485 1.00 64.81 107 THR A C 1
ATOM 818 O O . THR A 1 107 ? 20.000 13.669 -18.348 1.00 64.81 107 THR A O 1
ATOM 821 N N . LEU A 1 108 ? 18.872 12.474 -16.837 1.00 67.12 108 LEU A N 1
ATOM 822 C CA . LEU A 1 108 ? 17.571 13.072 -17.163 1.00 67.12 108 LEU A CA 1
ATOM 823 C C . LEU A 1 108 ? 17.487 14.572 -16.821 1.00 67.12 108 LEU A C 1
ATOM 825 O O . LEU A 1 108 ? 16.848 15.342 -17.541 1.00 67.12 108 LEU A O 1
ATOM 829 N N . ILE A 1 109 ? 18.168 15.002 -15.752 1.00 67.88 109 ILE A N 1
ATOM 830 C CA . ILE A 1 109 ? 18.341 16.425 -15.419 1.00 67.88 109 ILE A CA 1
ATOM 831 C C . ILE A 1 109 ? 19.159 17.132 -16.508 1.00 67.88 109 ILE A C 1
ATOM 833 O O . ILE A 1 109 ? 18.798 18.238 -16.913 1.00 67.88 109 ILE A O 1
ATOM 837 N N . ALA A 1 110 ? 20.207 16.485 -17.027 1.00 69.12 110 ALA A N 1
ATOM 838 C CA . ALA A 1 110 ? 20.995 17.013 -18.140 1.00 69.12 110 ALA A CA 1
ATOM 839 C C . ALA A 1 110 ? 20.178 17.126 -19.444 1.00 69.12 110 ALA A C 1
ATOM 841 O O . ALA A 1 110 ? 20.394 18.054 -20.216 1.00 69.12 110 ALA A O 1
ATOM 842 N N . PHE A 1 111 ? 19.180 16.259 -19.655 1.00 70.19 111 PHE A N 1
ATOM 843 C CA . PHE A 1 111 ? 18.224 16.337 -20.772 1.00 70.19 111 PHE A CA 1
ATOM 844 C C . PHE A 1 111 ? 17.072 17.348 -20.558 1.00 70.19 111 PHE A C 1
ATOM 846 O O . PHE A 1 111 ? 16.045 17.264 -21.230 1.00 70.19 111 PHE A O 1
ATOM 853 N N . HIS A 1 112 ? 17.217 18.312 -19.639 1.00 72.75 112 HIS A N 1
ATOM 854 C CA . HIS A 1 112 ? 16.223 19.358 -19.342 1.00 72.75 112 HIS A CA 1
ATOM 855 C C . HIS A 1 112 ? 14.845 18.853 -18.859 1.00 72.75 112 HIS A C 1
ATOM 857 O O . HIS A 1 112 ? 13.866 19.597 -18.911 1.00 72.75 112 HIS A O 1
ATOM 863 N N . GLN A 1 113 ? 14.749 17.629 -18.319 1.00 76.75 113 GLN A N 1
ATOM 864 C CA . GLN A 1 113 ? 13.501 17.066 -17.769 1.00 76.75 113 GLN A CA 1
ATOM 865 C C . GLN A 1 113 ? 13.594 16.794 -16.248 1.00 76.75 113 GLN A C 1
ATOM 867 O O . GLN A 1 113 ? 13.424 15.655 -15.799 1.00 76.75 113 GLN A O 1
ATOM 872 N N . PRO A 1 114 ? 13.836 17.820 -15.402 1.00 79.62 114 PRO A N 1
ATOM 873 C CA . PRO A 1 114 ? 14.102 17.628 -13.972 1.00 79.62 114 PRO A CA 1
ATOM 874 C C . PRO A 1 114 ? 12.887 17.114 -13.186 1.00 79.62 114 PRO A C 1
ATOM 876 O O . PRO A 1 114 ? 13.048 16.390 -12.207 1.00 79.62 114 PRO A O 1
ATOM 879 N N . ILE A 1 115 ? 11.667 17.448 -13.618 1.00 83.00 115 ILE A N 1
ATOM 880 C CA . ILE A 1 115 ? 10.429 17.042 -12.935 1.00 83.00 115 ILE A CA 1
ATOM 881 C C . ILE A 1 115 ? 10.276 15.516 -12.960 1.00 83.00 115 ILE A C 1
ATOM 883 O O . ILE A 1 115 ? 9.993 14.901 -11.932 1.00 83.00 115 ILE A O 1
ATOM 887 N N . VAL A 1 116 ? 10.514 14.898 -14.121 1.00 80.19 116 VAL A N 1
ATOM 888 C CA . VAL A 1 116 ? 10.429 13.441 -14.287 1.00 80.19 116 VAL A CA 1
ATOM 889 C C . VAL A 1 116 ? 11.527 12.751 -13.478 1.00 80.19 116 VAL A C 1
ATOM 891 O O . VAL A 1 116 ? 11.253 11.773 -12.788 1.00 80.19 116 VAL A O 1
ATOM 894 N N . ALA A 1 117 ? 12.745 13.303 -13.485 1.00 78.75 117 ALA A N 1
ATOM 895 C CA . ALA A 1 117 ? 13.880 12.759 -12.741 1.00 78.75 117 ALA A CA 1
ATOM 896 C C . ALA A 1 117 ? 13.595 12.687 -11.231 1.00 78.75 117 ALA A C 1
ATOM 898 O O . ALA A 1 117 ? 13.802 11.650 -10.597 1.00 78.75 117 ALA A O 1
ATOM 899 N N . ILE A 1 118 ? 13.069 13.781 -10.668 1.00 84.19 118 ILE A N 1
ATOM 900 C CA . ILE A 1 118 ? 12.697 13.866 -9.252 1.00 84.19 118 ILE A CA 1
ATOM 901 C C . ILE A 1 118 ? 11.566 12.884 -8.939 1.00 84.19 118 ILE A C 1
ATOM 903 O O . ILE A 1 118 ? 11.649 12.172 -7.942 1.00 84.19 118 ILE A O 1
ATOM 907 N N . ALA A 1 119 ? 10.535 12.802 -9.786 1.00 84.44 119 ALA A N 1
ATOM 908 C CA . ALA A 1 119 ? 9.418 11.882 -9.578 1.00 84.44 119 ALA A CA 1
ATOM 909 C C . ALA A 1 119 ? 9.875 10.413 -9.551 1.00 84.44 119 ALA A C 1
ATOM 911 O O . ALA A 1 119 ? 9.488 9.664 -8.652 1.00 84.44 119 ALA A O 1
ATOM 912 N N . VAL A 1 120 ? 10.743 10.012 -10.484 1.00 81.75 120 VAL A N 1
ATOM 913 C CA . VAL A 1 120 ? 11.307 8.655 -10.565 1.00 81.75 120 VAL A CA 1
ATOM 914 C C . VAL A 1 120 ? 12.172 8.349 -9.337 1.00 81.75 120 VAL A C 1
ATOM 916 O O . VAL A 1 120 ? 11.937 7.353 -8.657 1.00 81.75 120 VAL A O 1
ATOM 919 N N . MET A 1 121 ? 13.109 9.229 -8.969 1.00 84.31 121 MET A N 1
ATOM 920 C CA . MET A 1 121 ? 13.945 9.030 -7.773 1.00 84.31 121 MET A CA 1
ATOM 921 C C . MET A 1 121 ? 13.125 8.967 -6.488 1.00 84.31 121 MET A C 1
ATOM 923 O O . MET A 1 121 ? 13.380 8.137 -5.610 1.00 84.31 121 MET A O 1
ATOM 927 N N . MET A 1 122 ? 12.124 9.840 -6.377 1.00 87.62 122 MET A N 1
ATOM 928 C CA . MET A 1 122 ? 11.269 9.897 -5.205 1.00 87.62 122 MET A CA 1
ATOM 929 C C . MET A 1 122 ? 10.442 8.617 -5.063 1.00 87.62 122 MET A C 1
ATOM 931 O O . MET A 1 122 ? 10.367 8.066 -3.971 1.00 87.62 122 MET A O 1
ATOM 935 N N . THR A 1 123 ? 9.864 8.110 -6.149 1.00 86.88 123 THR A N 1
ATOM 936 C CA . THR A 1 123 ? 8.979 6.932 -6.118 1.00 86.88 123 THR A CA 1
ATOM 937 C C . THR A 1 123 ? 9.718 5.598 -6.041 1.00 86.88 123 THR A C 1
ATOM 939 O O . THR A 1 123 ? 9.210 4.673 -5.411 1.00 86.88 123 THR A O 1
ATOM 942 N N . ILE A 1 124 ? 10.915 5.496 -6.626 1.00 85.31 124 ILE A N 1
ATOM 943 C CA . ILE A 1 124 ? 11.688 4.245 -6.675 1.00 85.31 124 ILE A CA 1
ATOM 944 C C . ILE A 1 124 ? 12.585 4.075 -5.450 1.00 85.31 124 ILE A C 1
ATOM 946 O O . ILE A 1 124 ? 12.711 2.968 -4.933 1.00 85.31 124 ILE A O 1
ATOM 950 N N . VAL A 1 125 ? 13.214 5.156 -4.980 1.00 88.19 125 VAL A N 1
ATOM 951 C CA . VAL A 1 125 ? 14.237 5.074 -3.928 1.00 88.19 125 VAL A CA 1
ATOM 952 C C . VAL A 1 125 ? 13.744 5.704 -2.633 1.00 88.19 125 VAL A C 1
ATOM 954 O O . VAL A 1 125 ? 13.693 5.034 -1.604 1.00 88.19 125 VAL A O 1
ATOM 957 N N . VAL A 1 126 ? 13.356 6.983 -2.666 1.00 90.94 126 VAL A N 1
ATOM 958 C CA . VAL A 1 126 ? 13.117 7.757 -1.435 1.00 90.94 126 VAL A CA 1
ATOM 959 C C . VAL A 1 126 ? 11.882 7.266 -0.680 1.00 90.94 126 VAL A C 1
ATOM 961 O O . VAL A 1 126 ? 11.980 6.965 0.507 1.00 90.94 126 VAL A O 1
ATOM 964 N N . LEU A 1 127 ? 10.726 7.162 -1.340 1.00 92.19 127 LEU A N 1
ATOM 965 C CA . LEU A 1 127 ? 9.475 6.763 -0.689 1.00 92.19 127 LEU A CA 1
ATOM 966 C C . LEU A 1 127 ? 9.543 5.330 -0.138 1.00 92.19 127 LEU A C 1
ATOM 968 O O . LEU A 1 127 ? 9.200 5.159 1.035 1.00 92.19 127 LEU A O 1
ATOM 972 N N . PRO A 1 128 ? 10.041 4.317 -0.878 1.00 92.69 128 PRO A N 1
ATOM 973 C CA . PRO A 1 128 ? 10.213 2.984 -0.314 1.00 92.69 128 PRO A CA 1
ATOM 974 C C . PRO A 1 128 ? 11.244 2.929 0.815 1.00 92.69 128 PRO A C 1
ATOM 976 O O . PRO A 1 128 ? 10.999 2.257 1.813 1.00 92.69 128 PRO A O 1
ATOM 979 N N . ALA A 1 129 ? 12.359 3.664 0.726 1.00 93.50 129 ALA A N 1
ATOM 980 C CA . ALA A 1 129 ? 13.332 3.725 1.818 1.00 93.50 129 ALA A CA 1
ATOM 981 C C . ALA A 1 129 ? 12.711 4.322 3.091 1.00 93.50 129 ALA A C 1
ATOM 983 O O . ALA A 1 129 ? 12.813 3.729 4.165 1.00 93.50 129 ALA A O 1
ATOM 984 N N . VAL A 1 130 ? 12.008 5.454 2.971 1.00 94.06 130 VAL A N 1
ATOM 985 C CA . VAL A 1 130 ? 11.297 6.092 4.090 1.00 94.06 130 VAL A CA 1
ATOM 986 C C . VAL A 1 130 ? 10.242 5.152 4.672 1.00 94.06 130 VAL A C 1
ATOM 988 O O . VAL A 1 130 ? 10.144 5.034 5.894 1.00 94.06 130 VAL A O 1
ATOM 991 N N . TYR A 1 131 ? 9.487 4.447 3.826 1.00 93.44 131 TYR A N 1
ATOM 992 C CA . TYR A 1 131 ? 8.504 3.452 4.250 1.00 93.44 131 TYR A CA 1
ATOM 993 C C . TYR A 1 131 ? 9.155 2.319 5.055 1.00 93.44 131 TYR A C 1
ATOM 995 O O . TYR A 1 131 ? 8.737 2.038 6.177 1.00 93.44 131 TYR A O 1
ATOM 1003 N N . LEU A 1 132 ? 10.212 1.701 4.523 1.00 94.19 132 LEU A N 1
ATOM 1004 C CA . LEU A 1 132 ? 10.899 0.578 5.162 1.00 94.19 132 LEU A CA 1
ATOM 1005 C C . LEU A 1 132 ? 11.553 0.981 6.486 1.00 94.19 132 LEU A C 1
ATOM 1007 O O . LEU A 1 132 ? 11.384 0.285 7.486 1.00 94.19 132 LEU A O 1
ATOM 1011 N N . VAL A 1 133 ? 12.232 2.131 6.526 1.00 94.81 133 VAL A N 1
ATOM 1012 C CA . VAL A 1 133 ? 12.819 2.676 7.760 1.00 94.81 133 VAL A CA 1
ATOM 1013 C C . VAL A 1 133 ? 11.732 2.961 8.797 1.00 94.81 133 VAL A C 1
ATOM 1015 O O . VAL A 1 133 ? 11.891 2.601 9.962 1.00 94.81 133 VAL A O 1
ATOM 1018 N N . SER A 1 134 ? 10.601 3.534 8.378 1.00 92.69 134 SER A N 1
ATOM 1019 C CA . SER A 1 134 ? 9.452 3.789 9.255 1.00 92.69 134 SER A CA 1
ATOM 1020 C C . SER A 1 134 ? 8.889 2.499 9.856 1.00 92.69 134 SER A C 1
ATOM 1022 O O . SER A 1 134 ? 8.604 2.449 11.052 1.00 92.69 134 SER A O 1
ATOM 1024 N N . VAL A 1 135 ? 8.770 1.433 9.059 1.00 92.62 135 VAL A N 1
ATOM 1025 C CA . VAL A 1 135 ? 8.328 0.116 9.540 1.00 92.62 135 VAL A CA 1
ATOM 1026 C C . VAL A 1 135 ? 9.323 -0.457 10.543 1.00 92.62 135 VAL A C 1
ATOM 1028 O O . VAL A 1 135 ? 8.912 -0.854 11.631 1.00 92.62 135 VAL A O 1
ATOM 1031 N N . VAL A 1 136 ? 10.621 -0.465 10.227 1.00 93.31 136 VAL A N 1
ATOM 1032 C CA . VAL A 1 136 ? 11.658 -0.962 11.148 1.00 93.31 136 VAL A CA 1
ATOM 1033 C C . VAL A 1 136 ? 11.622 -0.187 12.465 1.00 93.31 136 VAL A C 1
ATOM 1035 O O . VAL A 1 136 ? 11.604 -0.807 13.525 1.00 93.31 136 VAL A O 1
ATOM 1038 N N . TRP A 1 137 ? 11.520 1.143 12.415 1.00 92.44 137 TRP A N 1
ATOM 1039 C CA . TRP A 1 137 ? 11.426 2.000 13.598 1.00 92.44 137 TRP A CA 1
ATOM 1040 C C . TRP A 1 137 ? 10.211 1.669 14.476 1.00 92.44 137 TRP A C 1
ATOM 1042 O O . TRP A 1 137 ? 10.345 1.494 15.690 1.00 92.44 137 TRP A O 1
ATOM 1052 N N . LEU A 1 138 ? 9.024 1.534 13.871 1.00 89.81 138 LEU A N 1
ATOM 1053 C CA . LEU A 1 138 ? 7.793 1.183 14.585 1.00 89.81 138 LEU A CA 1
ATOM 1054 C C . LEU A 1 138 ? 7.879 -0.207 15.220 1.00 89.81 138 LEU A C 1
ATOM 1056 O O . LEU A 1 138 ? 7.582 -0.360 16.406 1.00 89.81 138 LEU A O 1
ATOM 1060 N N . GLN A 1 139 ? 8.304 -1.215 14.454 1.00 88.31 139 GLN A N 1
ATOM 1061 C CA . GLN A 1 139 ? 8.390 -2.586 14.957 1.00 88.31 139 GLN A CA 1
ATOM 1062 C C . GLN A 1 139 ? 9.462 -2.717 16.043 1.00 88.31 139 GLN A C 1
ATOM 1064 O O . GLN A 1 139 ? 9.235 -3.395 17.042 1.00 88.31 139 GLN A O 1
ATOM 1069 N N . PHE A 1 140 ? 10.592 -2.020 15.912 1.00 89.56 140 PHE A N 1
ATOM 1070 C CA . PHE A 1 140 ? 11.650 -2.008 16.921 1.00 89.56 140 PHE A CA 1
ATOM 1071 C C . PHE A 1 140 ? 11.170 -1.443 18.268 1.00 89.56 140 PHE A C 1
ATOM 1073 O O . PHE A 1 140 ? 11.441 -2.041 19.311 1.00 89.56 140 PHE A O 1
ATOM 1080 N N . GLY A 1 141 ? 10.390 -0.354 18.259 1.00 85.56 141 GLY A N 1
ATOM 1081 C CA . GLY A 1 141 ? 9.751 0.175 19.472 1.00 85.56 141 GLY A CA 1
ATOM 1082 C C . GLY A 1 141 ? 8.744 -0.803 20.093 1.00 85.56 141 GLY A C 1
ATOM 1083 O O . GLY A 1 141 ? 8.700 -0.977 21.313 1.00 85.56 141 GLY A O 1
ATOM 1084 N N . LEU A 1 142 ? 7.979 -1.513 19.256 1.00 82.81 142 LEU A N 1
ATOM 1085 C CA . LEU A 1 142 ? 7.044 -2.546 19.713 1.00 82.81 142 LEU A CA 1
ATOM 1086 C C . LEU A 1 142 ? 7.758 -3.757 20.337 1.00 82.81 142 LEU A C 1
ATOM 1088 O O . LEU A 1 142 ? 7.278 -4.282 21.340 1.00 82.81 142 LEU A O 1
ATOM 1092 N N . LEU A 1 143 ? 8.913 -4.174 19.804 1.00 81.75 143 LEU A N 1
ATOM 1093 C CA . LEU A 1 143 ? 9.731 -5.245 20.394 1.00 81.75 143 LEU A CA 1
ATOM 1094 C C . LEU A 1 143 ? 10.267 -4.861 21.778 1.00 81.75 143 LEU A C 1
ATOM 1096 O O . LEU A 1 143 ? 10.311 -5.698 22.676 1.00 81.75 143 LEU A O 1
ATOM 1100 N N . GLN A 1 144 ? 10.633 -3.595 21.969 1.00 80.31 144 GLN A N 1
ATOM 1101 C CA . GLN A 1 144 ? 11.120 -3.082 23.252 1.00 80.31 144 GLN A CA 1
ATOM 1102 C C . GLN A 1 144 ? 10.005 -2.796 24.266 1.00 80.31 144 GLN A C 1
ATOM 1104 O O . GLN A 1 144 ? 10.283 -2.317 25.364 1.00 80.31 144 GLN A O 1
ATOM 1109 N N . SER A 1 145 ? 8.741 -3.075 23.920 1.00 73.69 145 SER A N 1
ATOM 1110 C CA . SER A 1 145 ? 7.567 -2.758 24.748 1.00 73.69 145 SER A CA 1
ATOM 1111 C C . SER A 1 145 ? 7.491 -1.278 25.159 1.00 73.69 145 SER A C 1
ATOM 1113 O O . SER A 1 145 ? 6.865 -0.935 26.163 1.00 73.69 145 SER A O 1
ATOM 1115 N N . ARG A 1 146 ? 8.133 -0.387 24.390 1.00 74.00 146 ARG A N 1
ATOM 1116 C CA . ARG A 1 146 ? 8.154 1.060 24.616 1.00 74.00 146 ARG A CA 1
ATOM 1117 C C . ARG A 1 146 ? 7.885 1.768 23.290 1.00 74.00 146 ARG A C 1
ATOM 1119 O O . ARG A 1 146 ? 8.773 1.800 22.437 1.00 74.00 146 ARG A O 1
ATOM 1126 N N . PRO A 1 147 ? 6.680 2.330 23.085 1.00 73.31 147 PRO A N 1
ATOM 1127 C CA . PRO A 1 147 ? 6.403 3.075 21.868 1.00 73.31 147 PRO A CA 1
ATOM 1128 C C . PRO A 1 147 ? 7.352 4.275 21.787 1.00 73.31 147 PRO A C 1
ATOM 1130 O O . PRO A 1 147 ? 7.402 5.114 22.685 1.00 73.31 147 PRO A O 1
ATOM 1133 N N . MET A 1 148 ? 8.126 4.331 20.705 1.00 77.31 148 MET A N 1
ATOM 1134 C CA . MET A 1 148 ? 9.052 5.427 20.424 1.00 77.31 148 MET A CA 1
ATOM 1135 C C . MET A 1 148 ? 8.278 6.735 20.155 1.00 77.31 148 MET A C 1
ATOM 1137 O O . MET A 1 148 ? 7.113 6.681 19.723 1.00 77.31 148 MET A O 1
ATOM 1141 N N . PRO A 1 149 ? 8.896 7.915 20.369 1.00 76.19 149 PRO A N 1
ATOM 1142 C CA . PRO A 1 149 ? 8.278 9.196 20.026 1.00 76.19 149 PRO A CA 1
ATOM 1143 C C . PRO A 1 149 ? 7.881 9.234 18.540 1.00 76.19 149 PRO A C 1
ATOM 1145 O O . PRO A 1 149 ? 8.527 8.606 17.701 1.00 76.19 149 PRO A O 1
ATOM 1148 N N . PHE A 1 150 ? 6.792 9.943 18.222 1.00 82.94 150 PHE A N 1
ATOM 1149 C CA . PHE A 1 150 ? 6.198 10.069 16.873 1.00 82.94 150 PHE A CA 1
ATOM 1150 C C . PHE A 1 150 ? 5.636 8.786 16.235 1.00 82.94 150 PHE A C 1
ATOM 1152 O O . PHE A 1 150 ? 5.142 8.833 15.108 1.00 82.94 150 PHE A O 1
ATOM 1159 N N . SER A 1 151 ? 5.623 7.655 16.946 1.00 84.62 151 SER A N 1
ATOM 1160 C CA . SER A 1 151 ? 5.102 6.376 16.431 1.00 84.62 151 SER A CA 1
ATOM 1161 C C . SER A 1 151 ? 3.681 6.469 15.857 1.00 84.62 151 SER A C 1
ATOM 1163 O O . SER A 1 151 ? 3.393 5.893 14.811 1.00 84.62 151 SER A O 1
ATOM 1165 N N . ARG A 1 152 ? 2.803 7.260 16.479 1.00 85.12 152 ARG A N 1
ATOM 1166 C CA . ARG A 1 152 ? 1.437 7.509 16.000 1.00 85.12 152 ARG A CA 1
ATOM 1167 C C . ARG A 1 152 ? 1.386 8.166 14.621 1.00 85.12 152 ARG A C 1
ATOM 1169 O O . ARG A 1 152 ? 0.641 7.719 13.750 1.00 85.12 152 ARG A O 1
ATOM 1176 N N . ASP A 1 153 ? 2.132 9.249 14.426 1.00 87.38 153 ASP A N 1
ATOM 1177 C CA . ASP A 1 153 ? 2.074 10.007 13.175 1.00 87.38 153 ASP A CA 1
ATOM 1178 C C . ASP A 1 153 ? 2.758 9.245 12.037 1.00 87.38 153 ASP A C 1
ATOM 1180 O O . ASP A 1 153 ? 2.243 9.249 10.921 1.00 87.38 153 ASP A O 1
ATOM 1184 N N . ILE A 1 154 ? 3.829 8.501 12.340 1.00 89.50 154 ILE A N 1
ATOM 1185 C CA . ILE A 1 154 ? 4.479 7.583 11.395 1.00 89.50 154 ILE A CA 1
ATOM 1186 C C . ILE A 1 154 ? 3.522 6.447 10.997 1.00 89.50 154 ILE A C 1
ATOM 1188 O O . ILE A 1 154 ? 3.368 6.143 9.817 1.00 89.50 154 ILE A O 1
ATOM 1192 N N . ALA A 1 155 ? 2.820 5.838 11.956 1.00 87.12 155 ALA A N 1
ATOM 1193 C CA . ALA A 1 155 ? 1.845 4.789 11.661 1.00 87.12 155 ALA A CA 1
ATOM 1194 C C . ALA A 1 155 ? 0.673 5.306 10.808 1.00 87.12 155 ALA A C 1
ATOM 1196 O O . ALA A 1 155 ? 0.169 4.584 9.945 1.00 87.12 155 ALA A O 1
ATOM 1197 N N . ARG A 1 156 ? 0.245 6.563 11.009 1.00 89.44 156 ARG A N 1
ATOM 1198 C CA . ARG A 1 156 ? -0.769 7.205 10.158 1.00 89.44 156 ARG A CA 1
ATOM 1199 C C . ARG A 1 156 ? -0.227 7.474 8.756 1.00 89.44 156 ARG A C 1
ATOM 1201 O O . ARG A 1 156 ? -0.910 7.156 7.786 1.00 89.44 156 ARG A O 1
ATOM 1208 N N . SER A 1 157 ? 0.965 8.060 8.635 1.00 89.25 157 SER A N 1
ATOM 1209 C CA . SER A 1 157 ? 1.546 8.410 7.333 1.00 89.25 157 SER A CA 1
ATOM 1210 C C . SER A 1 157 ? 1.814 7.174 6.475 1.00 89.25 157 SER A C 1
ATOM 1212 O O . SER A 1 157 ? 1.612 7.226 5.265 1.00 89.25 157 SER A O 1
ATOM 1214 N N . LEU A 1 158 ? 2.151 6.037 7.090 1.00 89.69 158 LEU A N 1
ATOM 1215 C CA . LEU A 1 158 ? 2.379 4.769 6.399 1.00 89.69 158 LEU A CA 1
ATOM 1216 C C . LEU A 1 158 ? 1.187 4.327 5.530 1.00 89.69 158 LEU A C 1
ATOM 1218 O O . LEU A 1 158 ? 1.371 3.883 4.393 1.00 89.69 158 LEU A O 1
ATOM 1222 N N . ALA A 1 159 ? -0.041 4.503 6.030 1.00 85.75 159 ALA A N 1
ATOM 1223 C CA . ALA A 1 159 ? -1.260 4.176 5.288 1.00 85.75 159 ALA A CA 1
ATOM 1224 C C . ALA A 1 159 ? -1.436 5.054 4.035 1.00 85.75 159 ALA A C 1
ATOM 1226 O O . ALA A 1 159 ? -1.936 4.582 3.017 1.00 85.75 159 ALA A O 1
ATOM 1227 N N . HIS A 1 160 ? -0.977 6.308 4.087 1.00 87.12 160 HIS A N 1
ATOM 1228 C CA . HIS A 1 160 ? -1.030 7.249 2.963 1.00 87.12 160 HIS A CA 1
ATOM 1229 C C . HIS A 1 160 ? 0.138 7.086 1.988 1.00 87.12 160 HIS A C 1
ATOM 1231 O O . HIS A 1 160 ? -0.017 7.413 0.818 1.00 87.12 160 HIS A O 1
ATOM 1237 N N . LEU A 1 161 ? 1.289 6.579 2.443 1.00 88.19 161 LEU A N 1
ATOM 1238 C CA . LEU A 1 161 ? 2.475 6.337 1.611 1.00 88.19 161 LEU A CA 1
ATOM 1239 C C . LEU A 1 161 ? 2.353 5.072 0.754 1.00 88.19 161 LEU A C 1
ATOM 1241 O O . LEU A 1 161 ? 2.897 5.026 -0.345 1.00 88.19 161 LEU A O 1
ATOM 1245 N N . THR A 1 162 ? 1.628 4.059 1.239 1.00 85.12 162 THR A N 1
ATOM 1246 C CA . THR A 1 162 ? 1.513 2.751 0.568 1.00 85.12 162 THR A CA 1
ATOM 1247 C C . THR A 1 162 ? 1.085 2.850 -0.909 1.00 85.12 162 THR A C 1
ATOM 1249 O O . THR A 1 162 ? 1.749 2.235 -1.738 1.00 85.12 162 THR A O 1
ATOM 1252 N N . PRO A 1 163 ? 0.066 3.650 -1.292 1.00 84.88 163 PRO A N 1
ATOM 1253 C CA . PRO A 1 163 ? -0.365 3.771 -2.691 1.00 84.88 163 PRO A CA 1
ATOM 1254 C C . PRO A 1 163 ? 0.619 4.499 -3.621 1.00 84.88 163 PRO A C 1
ATOM 1256 O O . PRO A 1 163 ? 0.449 4.447 -4.834 1.00 84.88 163 PRO A O 1
ATOM 1259 N N . TRP A 1 164 ? 1.605 5.221 -3.077 1.00 85.69 164 TRP A N 1
ATOM 1260 C CA . TRP A 1 164 ? 2.561 6.006 -3.870 1.00 85.69 164 TRP A CA 1
ATOM 1261 C C . TRP A 1 164 ? 3.792 5.206 -4.295 1.00 85.69 164 TRP A C 1
ATOM 1263 O O . TRP A 1 164 ? 4.557 5.657 -5.147 1.00 85.69 164 TRP A O 1
ATOM 1273 N N . MET A 1 165 ? 4.009 4.036 -3.697 1.00 85.75 165 MET A N 1
ATOM 1274 C CA . MET A 1 165 ? 5.118 3.161 -4.054 1.00 85.75 165 MET A CA 1
ATOM 1275 C C . MET A 1 165 ? 4.726 2.323 -5.273 1.00 85.75 165 MET A C 1
ATOM 1277 O O . MET A 1 165 ? 3.826 1.497 -5.183 1.00 85.75 165 MET A O 1
ATOM 1281 N N . MET A 1 166 ? 5.414 2.534 -6.398 1.00 83.06 166 MET A N 1
ATOM 1282 C CA . MET A 1 166 ? 5.146 1.869 -7.685 1.00 83.06 166 MET A CA 1
ATOM 1283 C C . MET A 1 166 ? 6.354 1.059 -8.183 1.00 83.06 166 MET A C 1
ATOM 1285 O O . MET A 1 166 ? 6.720 1.104 -9.358 1.00 83.06 166 MET A O 1
ATOM 1289 N N . ALA A 1 167 ? 7.031 0.355 -7.272 1.00 82.62 167 ALA A N 1
ATOM 1290 C CA . ALA A 1 167 ? 8.215 -0.437 -7.616 1.00 82.62 167 ALA A CA 1
ATOM 1291 C C . ALA A 1 167 ? 7.887 -1.574 -8.604 1.00 82.62 167 ALA A C 1
ATOM 1293 O O . ALA A 1 167 ? 8.664 -1.862 -9.509 1.00 82.62 167 ALA A O 1
ATOM 1294 N N . ASP A 1 168 ? 6.713 -2.181 -8.464 1.00 83.88 168 ASP A N 1
ATOM 1295 C CA . ASP A 1 168 ? 6.158 -3.191 -9.363 1.00 83.88 168 ASP A CA 1
ATOM 1296 C C . ASP A 1 168 ? 5.904 -2.644 -10.777 1.00 83.88 168 ASP A C 1
ATOM 1298 O O . ASP A 1 168 ? 6.347 -3.239 -11.761 1.00 83.88 168 ASP A O 1
ATOM 1302 N N . VAL A 1 169 ? 5.273 -1.471 -10.889 1.00 83.31 169 VAL A N 1
ATOM 1303 C CA . VAL A 1 169 ? 5.019 -0.813 -12.183 1.00 83.31 169 VAL A CA 1
ATOM 1304 C C . VAL A 1 169 ? 6.330 -0.452 -12.885 1.00 83.31 169 VAL A C 1
ATOM 1306 O O . VAL A 1 169 ? 6.440 -0.598 -14.104 1.00 83.31 169 VAL A O 1
ATOM 1309 N N . PHE A 1 170 ? 7.351 -0.033 -12.130 1.00 82.56 170 PHE A N 1
ATOM 1310 C CA . PHE A 1 170 ? 8.670 0.249 -12.694 1.00 82.56 170 PHE A CA 1
ATOM 1311 C C . PHE A 1 170 ? 9.314 -0.990 -13.328 1.00 82.56 170 PHE A C 1
ATOM 1313 O O . PHE A 1 170 ? 9.862 -0.872 -14.420 1.00 82.56 170 PHE A O 1
ATOM 1320 N N . ILE A 1 171 ? 9.217 -2.175 -12.706 1.00 82.25 171 ILE A N 1
ATOM 1321 C CA . ILE A 1 171 ? 9.759 -3.420 -13.289 1.00 82.25 171 ILE A CA 1
ATOM 1322 C C . ILE A 1 171 ? 9.106 -3.713 -14.632 1.00 82.25 171 ILE A C 1
ATOM 1324 O O . ILE A 1 171 ? 9.807 -3.997 -15.601 1.00 82.25 171 ILE A O 1
ATOM 1328 N N . ILE A 1 172 ? 7.777 -3.623 -14.694 1.00 81.62 172 ILE A N 1
ATOM 1329 C CA . ILE A 1 172 ? 7.025 -3.888 -15.924 1.00 81.62 172 ILE A CA 1
ATOM 1330 C C . ILE A 1 172 ? 7.450 -2.892 -17.011 1.00 81.62 172 ILE A C 1
ATOM 1332 O O . ILE A 1 172 ? 7.776 -3.297 -18.126 1.00 81.62 172 ILE A O 1
ATOM 1336 N N . GLY A 1 173 ? 7.538 -1.600 -16.678 1.00 79.12 173 GLY A N 1
ATOM 1337 C CA . GLY A 1 173 ? 7.989 -0.566 -17.612 1.00 79.12 173 GLY A CA 1
ATOM 1338 C C . GLY A 1 173 ? 9.430 -0.768 -18.096 1.00 79.12 173 GLY A C 1
ATOM 1339 O O . GLY A 1 173 ? 9.700 -0.666 -19.294 1.00 79.12 173 GLY A O 1
ATOM 1340 N N . ALA A 1 174 ? 10.350 -1.100 -17.187 1.00 77.50 174 ALA A N 1
ATOM 1341 C CA . ALA A 1 174 ? 11.745 -1.378 -17.511 1.00 77.50 174 ALA A CA 1
ATOM 1342 C C . ALA A 1 174 ? 11.881 -2.605 -18.422 1.00 77.50 174 ALA A C 1
ATOM 1344 O O . ALA A 1 174 ? 12.622 -2.552 -19.401 1.00 77.50 174 ALA A O 1
ATOM 1345 N N . LEU A 1 175 ? 11.131 -3.678 -18.152 1.00 77.94 175 LEU A N 1
ATOM 1346 C CA . LEU A 1 175 ? 11.137 -4.899 -18.957 1.00 77.94 175 LEU A CA 1
ATOM 1347 C C . LEU A 1 175 ? 10.601 -4.652 -20.376 1.00 77.94 175 LEU A C 1
ATOM 1349 O O . LEU A 1 175 ? 11.234 -5.059 -21.348 1.00 77.94 175 LEU A O 1
ATOM 1353 N N . VAL A 1 176 ? 9.477 -3.938 -20.509 1.00 74.81 176 VAL A N 1
ATOM 1354 C CA . VAL A 1 176 ? 8.903 -3.577 -21.819 1.00 74.81 176 VAL A CA 1
ATOM 1355 C C . VAL A 1 176 ? 9.876 -2.709 -22.623 1.00 74.81 176 VAL A C 1
ATOM 1357 O O . VAL A 1 176 ? 10.076 -2.940 -23.817 1.00 74.81 176 VAL A O 1
ATOM 1360 N N . SER A 1 177 ? 10.523 -1.738 -21.970 1.00 72.69 177 SER A N 1
ATOM 1361 C CA . SER A 1 177 ? 11.553 -0.903 -22.598 1.00 72.69 177 SER A CA 1
ATOM 1362 C C . SER A 1 177 ? 12.761 -1.730 -23.054 1.00 72.69 177 SER A C 1
ATOM 1364 O O . SER A 1 177 ? 13.204 -1.606 -24.195 1.00 72.69 177 SER A O 1
ATOM 1366 N N . LEU A 1 178 ? 13.253 -2.633 -22.199 1.00 71.56 178 LEU A N 1
ATOM 1367 C CA . LEU A 1 178 ? 14.400 -3.494 -22.481 1.00 71.56 178 LEU A CA 1
ATOM 1368 C C . LEU A 1 178 ? 14.172 -4.363 -23.720 1.00 71.56 178 LEU A C 1
ATOM 1370 O O . LEU A 1 178 ? 15.019 -4.386 -24.608 1.00 71.56 178 LEU A O 1
ATOM 1374 N N . ILE A 1 179 ? 13.032 -5.052 -23.812 1.00 69.81 179 ILE A N 1
ATOM 1375 C CA . ILE A 1 179 ? 12.758 -5.965 -24.933 1.00 69.81 179 ILE A CA 1
ATOM 1376 C C . ILE A 1 179 ? 12.672 -5.195 -26.253 1.00 69.81 179 ILE A C 1
ATOM 1378 O O . ILE A 1 179 ? 13.151 -5.666 -27.283 1.00 69.81 179 ILE A O 1
ATOM 1382 N N . LYS A 1 180 ? 12.137 -3.970 -26.221 1.00 65.44 180 LYS A N 1
ATOM 1383 C CA . LYS A 1 180 ? 12.094 -3.094 -27.393 1.00 65.44 180 LYS A CA 1
ATOM 1384 C C . LYS A 1 180 ? 13.494 -2.723 -27.900 1.00 65.44 180 LYS A C 1
ATOM 1386 O O . LYS A 1 180 ? 13.682 -2.587 -29.106 1.00 65.44 180 LYS A O 1
ATOM 1391 N N . VAL A 1 181 ? 14.471 -2.572 -27.003 1.00 66.25 181 VAL A N 1
ATOM 1392 C CA . VAL A 1 181 ? 15.872 -2.261 -27.350 1.00 66.25 181 VAL A CA 1
ATOM 1393 C C . VAL A 1 181 ? 16.671 -3.526 -27.693 1.00 66.25 181 VAL A C 1
ATOM 1395 O O . VAL A 1 181 ? 17.555 -3.470 -28.546 1.00 66.25 181 VAL A O 1
ATOM 1398 N N . ALA A 1 182 ? 16.337 -4.677 -27.100 1.00 61.72 182 ALA A N 1
ATOM 1399 C CA . ALA A 1 182 ? 17.027 -5.952 -27.318 1.00 61.72 182 ALA A CA 1
ATOM 1400 C C . ALA A 1 182 ? 16.931 -6.451 -28.771 1.00 61.72 182 ALA A C 1
ATOM 1402 O O . ALA A 1 182 ? 17.817 -7.158 -29.240 1.00 61.72 182 ALA A O 1
ATOM 1403 N N . GLY A 1 183 ? 15.902 -6.033 -29.516 1.00 61.19 183 GLY A N 1
ATOM 1404 C CA . GLY A 1 183 ? 15.812 -6.280 -30.959 1.00 61.19 183 GLY A CA 1
ATOM 1405 C C . GLY A 1 183 ? 16.880 -5.554 -31.797 1.00 61.19 183 GLY A C 1
ATOM 1406 O O . GLY A 1 183 ? 17.046 -5.878 -32.969 1.00 61.19 183 GLY A O 1
ATOM 1407 N N . MET A 1 184 ? 17.600 -4.581 -31.221 1.00 56.19 184 MET A N 1
ATOM 1408 C CA . MET A 1 184 ? 18.606 -3.753 -31.903 1.00 56.19 184 MET A CA 1
ATOM 1409 C C . MET A 1 184 ? 20.031 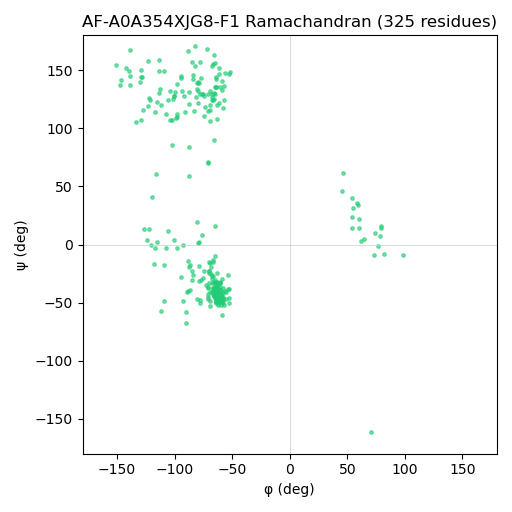-3.907 -31.334 1.00 56.19 184 MET A C 1
ATOM 1411 O O . MET A 1 184 ? 20.984 -3.508 -32.003 1.00 56.19 184 MET A O 1
ATOM 1415 N N . ALA A 1 185 ? 20.205 -4.466 -30.128 1.00 58.28 185 ALA A N 1
ATOM 1416 C CA . ALA A 1 185 ? 21.505 -4.619 -29.461 1.00 58.28 185 ALA A CA 1
ATOM 1417 C C . ALA A 1 185 ? 21.542 -5.837 -28.515 1.00 58.28 185 ALA A C 1
ATOM 1419 O O . ALA A 1 185 ? 20.513 -6.235 -27.974 1.00 58.28 185 ALA A O 1
ATOM 1420 N N . GLN A 1 186 ? 22.733 -6.397 -28.260 1.00 60.38 186 GLN A N 1
ATOM 1421 C CA . GLN A 1 186 ? 22.929 -7.387 -27.193 1.00 60.38 186 GLN A CA 1
ATOM 1422 C C . GLN A 1 186 ? 22.886 -6.679 -25.834 1.00 60.38 186 GLN A C 1
ATOM 1424 O O . GLN A 1 186 ? 23.693 -5.787 -25.572 1.00 60.38 186 GLN A O 1
ATOM 1429 N N . ILE A 1 187 ? 21.925 -7.052 -24.986 1.00 67.25 187 ILE A N 1
ATOM 1430 C CA . ILE A 1 187 ? 21.747 -6.453 -23.662 1.00 67.25 187 ILE A CA 1
ATOM 1431 C C . ILE A 1 187 ? 22.011 -7.503 -22.594 1.00 67.25 187 ILE A C 1
ATOM 1433 O O . ILE A 1 187 ? 21.336 -8.531 -22.550 1.00 67.25 187 ILE A O 1
ATOM 1437 N N . GLU A 1 188 ? 22.956 -7.215 -21.704 1.00 70.69 188 GLU A N 1
ATOM 1438 C CA . GLU A 1 188 ? 23.209 -8.030 -20.522 1.00 70.69 188 GLU A CA 1
ATOM 1439 C C . GLU A 1 188 ? 22.556 -7.385 -19.295 1.00 70.69 188 GLU A C 1
ATOM 1441 O O . GLU A 1 188 ? 22.743 -6.199 -19.003 1.00 70.69 188 GLU A O 1
ATOM 1446 N N . LEU A 1 189 ? 21.762 -8.179 -18.574 1.00 74.19 189 LEU A N 1
ATOM 1447 C CA . LEU A 1 189 ? 21.123 -7.760 -17.331 1.00 74.19 189 LEU A CA 1
ATOM 1448 C C . LEU A 1 189 ? 22.124 -7.834 -16.178 1.00 74.19 189 LEU A C 1
ATOM 1450 O O . LEU A 1 189 ? 22.649 -8.903 -15.865 1.00 74.19 189 LEU A O 1
ATOM 1454 N N . GLY A 1 190 ? 22.353 -6.698 -15.519 1.00 75.06 190 GLY A N 1
ATOM 1455 C CA . GLY A 1 190 ? 23.206 -6.627 -14.339 1.00 75.06 190 GLY A CA 1
ATOM 1456 C C . GLY A 1 190 ? 22.567 -7.259 -13.098 1.00 75.06 190 GLY A C 1
ATOM 1457 O O . GLY A 1 190 ? 21.362 -7.521 -13.040 1.00 75.06 190 GLY A O 1
ATOM 1458 N N . ILE A 1 191 ? 23.374 -7.443 -12.048 1.00 81.19 191 ILE A N 1
ATOM 1459 C CA . ILE A 1 191 ? 22.922 -7.981 -10.751 1.00 81.19 191 ILE A CA 1
ATOM 1460 C C . ILE A 1 191 ? 21.805 -7.117 -10.126 1.00 81.19 191 ILE A C 1
ATOM 1462 O O . ILE A 1 191 ? 20.931 -7.636 -9.432 1.00 81.19 191 ILE A O 1
ATOM 1466 N N . SER A 1 192 ? 21.796 -5.806 -10.407 1.00 81.62 192 SER A N 1
ATOM 1467 C CA . SER A 1 192 ? 20.808 -4.858 -9.882 1.00 81.62 192 SER A CA 1
ATOM 1468 C C . SER A 1 192 ? 19.403 -5.099 -10.386 1.00 81.62 192 SER A C 1
ATOM 1470 O O . SER A 1 192 ? 18.463 -4.863 -9.636 1.00 81.62 192 SER A O 1
ATOM 1472 N N . PHE A 1 193 ? 19.234 -5.575 -11.623 1.00 83.75 193 PHE A N 1
ATOM 1473 C CA . PHE A 1 193 ? 17.907 -5.899 -12.141 1.00 83.75 193 PHE A CA 1
ATOM 1474 C C . PHE A 1 193 ? 17.256 -6.988 -11.280 1.00 83.75 193 PHE A C 1
ATOM 1476 O O . PHE A 1 193 ? 16.146 -6.820 -10.778 1.00 83.75 193 PHE A O 1
ATOM 1483 N N . TRP A 1 194 ? 17.994 -8.067 -11.013 1.00 87.06 194 TRP A N 1
ATOM 1484 C CA . TRP A 1 194 ? 17.534 -9.161 -10.159 1.00 87.06 194 TRP A CA 1
ATOM 1485 C C . TRP A 1 194 ? 17.340 -8.729 -8.703 1.00 87.06 194 TRP A C 1
ATOM 1487 O O . TRP A 1 194 ? 16.339 -9.095 -8.085 1.00 87.06 194 TRP A O 1
ATOM 1497 N N . ALA A 1 195 ? 18.250 -7.909 -8.166 1.00 89.75 195 ALA A N 1
ATOM 1498 C CA . ALA A 1 195 ? 18.109 -7.337 -6.829 1.00 89.75 195 ALA A CA 1
ATOM 1499 C C . ALA A 1 195 ? 16.866 -6.439 -6.715 1.00 89.75 195 ALA A C 1
ATOM 1501 O O . ALA A 1 195 ? 16.170 -6.490 -5.703 1.00 89.75 195 ALA A O 1
ATOM 1502 N N . PHE A 1 196 ? 16.544 -5.671 -7.760 1.00 88.50 196 PHE A N 1
ATOM 1503 C CA . PHE A 1 196 ? 15.351 -4.831 -7.808 1.00 88.50 196 PHE A CA 1
ATOM 1504 C C . PHE A 1 196 ? 14.065 -5.664 -7.902 1.00 88.50 196 PHE A C 1
ATOM 1506 O O . PHE A 1 196 ? 13.098 -5.379 -7.198 1.00 88.50 196 PHE A O 1
ATOM 1513 N N . CYS A 1 197 ? 14.059 -6.739 -8.696 1.00 90.00 197 CYS A N 1
ATOM 1514 C CA . CYS A 1 197 ? 12.953 -7.701 -8.731 1.00 90.00 197 CYS A CA 1
ATOM 1515 C C . CYS A 1 197 ? 12.707 -8.338 -7.358 1.00 90.00 197 CYS A C 1
ATOM 1517 O O . CYS A 1 197 ? 11.571 -8.377 -6.880 1.00 90.00 197 CYS A O 1
ATOM 1519 N N . LEU A 1 198 ? 13.776 -8.782 -6.689 1.00 93.44 198 LEU A N 1
ATOM 1520 C CA . LEU A 1 198 ? 13.697 -9.295 -5.324 1.00 93.44 198 LEU A CA 1
ATOM 1521 C C . LEU A 1 198 ? 13.173 -8.223 -4.359 1.00 93.44 198 LEU A C 1
ATOM 1523 O O . LEU A 1 198 ? 12.288 -8.509 -3.555 1.00 93.44 198 LEU A O 1
ATOM 1527 N N . PHE A 1 199 ? 13.672 -6.990 -4.460 1.00 94.06 199 PHE A N 1
ATOM 1528 C CA . PHE A 1 199 ? 13.207 -5.853 -3.670 1.00 94.06 199 PHE A CA 1
ATOM 1529 C C . PHE A 1 199 ? 11.709 -5.593 -3.858 1.00 94.06 199 PHE A C 1
ATOM 1531 O O . PHE A 1 199 ? 11.009 -5.464 -2.859 1.00 94.06 199 PHE A O 1
ATOM 1538 N N . ALA A 1 200 ? 11.190 -5.561 -5.087 1.00 92.31 200 ALA A N 1
ATOM 1539 C CA . ALA A 1 200 ? 9.770 -5.310 -5.328 1.00 92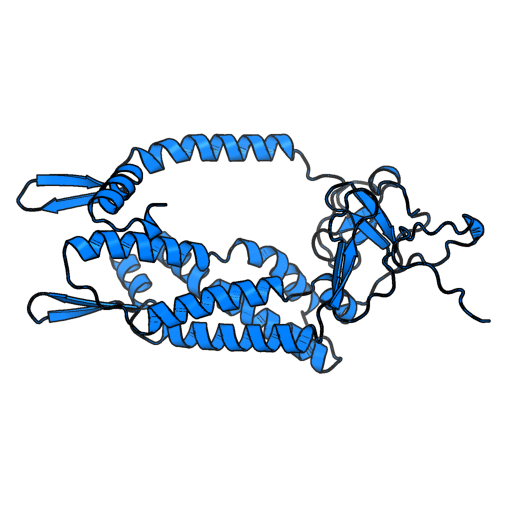.31 200 ALA A CA 1
ATOM 1540 C C . ALA A 1 200 ? 8.879 -6.403 -4.718 1.00 92.31 200 ALA A C 1
ATOM 1542 O O . ALA A 1 200 ? 7.870 -6.098 -4.081 1.00 92.31 200 ALA A O 1
ATOM 1543 N N . ILE A 1 201 ? 9.285 -7.673 -4.837 1.00 93.69 201 ILE A N 1
ATOM 1544 C CA . ILE A 1 201 ? 8.579 -8.797 -4.206 1.00 93.69 201 ILE A CA 1
ATOM 1545 C C . ILE A 1 201 ? 8.631 -8.671 -2.678 1.00 93.69 201 ILE A C 1
ATOM 1547 O O . ILE A 1 201 ? 7.599 -8.776 -2.015 1.00 93.69 201 ILE A O 1
ATOM 1551 N N . LEU A 1 202 ? 9.810 -8.418 -2.102 1.00 94.81 202 LEU A N 1
ATOM 1552 C CA . LEU A 1 202 ? 9.973 -8.273 -0.654 1.00 94.81 202 LEU A CA 1
ATOM 1553 C C . LEU A 1 202 ? 9.221 -7.054 -0.105 1.00 94.81 202 LEU A C 1
ATOM 1555 O O . LEU A 1 202 ? 8.617 -7.150 0.965 1.00 94.81 202 LEU A O 1
ATOM 1559 N N . LEU A 1 203 ? 9.182 -5.943 -0.842 1.00 93.12 203 LEU A N 1
ATOM 1560 C CA . LEU A 1 203 ? 8.401 -4.757 -0.501 1.00 93.12 203 LEU A CA 1
ATOM 1561 C C . LEU A 1 203 ? 6.906 -5.092 -0.479 1.00 93.12 203 LEU A C 1
ATOM 1563 O O . LEU A 1 203 ? 6.236 -4.798 0.511 1.00 93.12 203 LEU A O 1
ATOM 1567 N N . LEU A 1 204 ? 6.393 -5.777 -1.508 1.00 92.62 204 LEU A N 1
ATOM 1568 C CA . LEU A 1 204 ? 5.001 -6.233 -1.555 1.00 92.62 204 LEU A CA 1
ATOM 1569 C C . LEU A 1 204 ? 4.674 -7.162 -0.375 1.00 92.62 204 LEU A C 1
ATOM 1571 O O . LEU A 1 204 ? 3.666 -6.973 0.310 1.00 92.62 204 LEU A O 1
ATOM 1575 N N . MET A 1 205 ? 5.546 -8.133 -0.087 1.00 93.25 205 MET A N 1
ATOM 1576 C CA . MET A 1 205 ? 5.393 -9.017 1.073 1.00 93.25 205 MET A CA 1
ATOM 1577 C C . MET A 1 205 ? 5.448 -8.243 2.394 1.00 93.25 205 MET A C 1
ATOM 1579 O O . MET A 1 205 ? 4.703 -8.570 3.320 1.00 93.25 205 MET A O 1
ATOM 1583 N N . THR A 1 206 ? 6.291 -7.212 2.491 1.00 93.38 206 THR A N 1
ATOM 1584 C CA . THR A 1 206 ? 6.382 -6.332 3.662 1.00 93.38 206 THR A CA 1
ATOM 1585 C C . THR A 1 206 ? 5.059 -5.608 3.871 1.00 93.38 206 THR A C 1
ATOM 1587 O O . THR A 1 206 ? 4.482 -5.747 4.948 1.00 93.38 206 THR A O 1
ATOM 1590 N N . VAL A 1 207 ? 4.524 -4.942 2.842 1.00 91.06 207 VAL A N 1
ATOM 1591 C CA . VAL A 1 207 ? 3.234 -4.228 2.891 1.00 91.06 207 VAL A CA 1
ATOM 1592 C C . VAL A 1 207 ? 2.102 -5.162 3.333 1.00 91.06 207 VAL A C 1
ATOM 1594 O O . VAL A 1 207 ? 1.348 -4.830 4.244 1.00 91.06 207 VAL A O 1
ATOM 1597 N N . GLN A 1 208 ? 2.013 -6.365 2.755 1.00 90.06 208 GLN A N 1
ATOM 1598 C CA . GLN A 1 208 ? 0.981 -7.350 3.112 1.00 90.06 208 GLN A CA 1
ATOM 1599 C C . GLN A 1 208 ? 1.163 -7.968 4.508 1.00 90.06 208 GLN A C 1
ATOM 1601 O O . GLN A 1 208 ? 0.205 -8.488 5.087 1.00 90.06 208 GLN A O 1
ATOM 1606 N N . SER A 1 209 ? 2.384 -7.958 5.050 1.00 90.00 209 SER A N 1
ATOM 1607 C CA . SER A 1 209 ? 2.674 -8.500 6.383 1.00 90.00 209 SER A CA 1
ATOM 1608 C C . SER A 1 209 ? 2.271 -7.565 7.524 1.00 90.00 209 SER A C 1
ATOM 1610 O O . SER A 1 209 ? 2.138 -8.027 8.660 1.00 90.00 209 SER A O 1
ATOM 1612 N N . ILE A 1 210 ? 2.082 -6.271 7.243 1.00 87.62 210 ILE A N 1
ATOM 1613 C CA . ILE A 1 210 ? 1.764 -5.270 8.261 1.00 87.62 210 ILE A CA 1
ATOM 1614 C C . ILE A 1 210 ? 0.316 -5.431 8.706 1.00 87.62 210 ILE A C 1
ATOM 1616 O O . ILE A 1 210 ? -0.641 -5.133 7.997 1.00 87.62 210 ILE A O 1
ATOM 1620 N N . ASP A 1 211 ? 0.170 -5.886 9.942 1.00 83.75 211 ASP A N 1
ATOM 1621 C CA . ASP A 1 211 ? -1.110 -6.071 10.603 1.00 83.75 211 ASP A CA 1
ATOM 1622 C C . ASP A 1 211 ? -1.519 -4.754 11.284 1.00 83.75 211 ASP A C 1
ATOM 1624 O O . ASP A 1 211 ? -1.209 -4.517 12.455 1.00 83.75 211 ASP A O 1
ATOM 1628 N N . ALA A 1 212 ? -2.142 -3.848 10.518 1.00 82.50 212 ALA A N 1
ATOM 1629 C CA . ALA A 1 212 ? -2.462 -2.491 10.972 1.00 82.50 212 ALA A CA 1
ATOM 1630 C C . ALA A 1 212 ? -3.302 -2.487 12.262 1.00 82.50 212 ALA A C 1
ATOM 1632 O O . ALA A 1 212 ? -3.031 -1.707 13.174 1.00 82.50 212 ALA A O 1
ATOM 1633 N N . ASP A 1 213 ? -4.273 -3.396 12.379 1.00 79.81 213 ASP A N 1
ATOM 1634 C CA . ASP A 1 213 ? -5.116 -3.532 13.570 1.00 79.81 213 ASP A CA 1
ATOM 1635 C C . ASP A 1 213 ? -4.284 -3.846 14.823 1.00 79.81 213 ASP A C 1
ATOM 1637 O O . ASP A 1 213 ? -4.394 -3.159 15.846 1.00 79.81 213 ASP A O 1
ATOM 1641 N N . TRP A 1 214 ? -3.385 -4.833 14.718 1.00 82.06 214 TRP A N 1
ATOM 1642 C CA . TRP A 1 214 ? -2.490 -5.199 15.811 1.00 82.06 214 TRP A CA 1
ATOM 1643 C C . TRP A 1 214 ? -1.474 -4.106 16.138 1.00 82.06 214 TRP A C 1
ATOM 1645 O O . TRP A 1 214 ? -1.224 -3.838 17.315 1.00 82.06 214 TRP A O 1
ATOM 1655 N N . MET A 1 215 ? -0.893 -3.483 15.114 1.00 84.25 215 MET A N 1
ATOM 1656 C CA . MET A 1 215 ? 0.083 -2.407 15.269 1.00 84.25 215 MET A CA 1
ATOM 1657 C C . MET A 1 215 ? -0.523 -1.262 16.080 1.00 84.25 215 MET A C 1
ATOM 1659 O O . MET A 1 215 ? 0.016 -0.875 17.115 1.00 84.25 215 MET A O 1
ATOM 1663 N N . TRP A 1 216 ? -1.699 -0.781 15.674 1.00 84.88 216 TRP A N 1
ATOM 1664 C CA . TRP A 1 216 ? -2.396 0.270 16.403 1.00 84.88 216 TRP A CA 1
ATOM 1665 C C . TRP A 1 216 ? -2.827 -0.184 17.807 1.00 84.88 216 TRP A C 1
ATOM 1667 O O . TRP A 1 216 ? -2.851 0.634 18.729 1.00 84.88 216 TRP A O 1
ATOM 1677 N N . PHE A 1 217 ? -3.179 -1.468 17.995 1.00 80.94 217 PHE A N 1
ATOM 1678 C CA . PHE A 1 217 ? -3.566 -2.017 19.309 1.00 80.94 217 PHE A CA 1
ATOM 1679 C C . PHE A 1 217 ? -2.399 -2.002 20.281 1.00 80.94 217 PHE A C 1
ATOM 1681 O O . PHE A 1 217 ? -2.580 -1.656 21.443 1.00 80.94 217 PHE A O 1
ATOM 1688 N N . SER A 1 218 ? -1.207 -2.322 19.799 1.00 80.38 218 SER A N 1
ATOM 1689 C CA . SER A 1 218 ? -0.004 -2.328 20.621 1.00 80.38 218 SER A CA 1
ATOM 1690 C C . SER A 1 218 ? 0.524 -0.918 20.916 1.00 80.38 218 SER A C 1
ATOM 1692 O O . SER A 1 218 ? 1.120 -0.720 21.967 1.00 80.38 218 SER A O 1
ATOM 1694 N N . LEU A 1 219 ? 0.295 0.059 20.027 1.00 80.00 219 LEU A N 1
ATOM 1695 C CA . LEU A 1 219 ? 0.775 1.439 20.197 1.00 80.00 219 LEU A CA 1
ATOM 1696 C C . LEU A 1 219 ? -0.061 2.265 21.185 1.00 80.00 219 LEU A C 1
ATOM 1698 O O . LEU A 1 219 ? 0.495 2.896 22.077 1.00 80.00 219 LEU A O 1
ATOM 1702 N N . GLU A 1 220 ? -1.386 2.280 21.020 1.00 77.62 220 GLU A N 1
ATOM 1703 C CA . GLU A 1 220 ? -2.288 3.158 21.794 1.00 77.62 220 GLU A CA 1
ATOM 1704 C C . GLU A 1 220 ? -3.391 2.393 22.539 1.00 77.62 220 GLU A C 1
ATOM 1706 O O . GLU A 1 220 ? -4.273 2.992 23.156 1.00 77.62 220 GLU A O 1
ATOM 1711 N N . GLY A 1 221 ? -3.381 1.059 22.479 1.00 76.00 221 GLY A N 1
ATOM 1712 C CA . GLY A 1 221 ? -4.480 0.252 22.992 1.00 76.00 221 GLY A CA 1
ATOM 1713 C C . GLY A 1 221 ? -5.733 0.374 22.127 1.00 76.00 221 GLY A C 1
ATOM 1714 O O . GLY A 1 221 ? -5.691 0.767 20.955 1.00 76.00 221 GLY A O 1
ATOM 1715 N N . GLU A 1 222 ? -6.870 0.004 22.709 1.00 74.75 222 GLU A N 1
ATOM 1716 C CA . GLU A 1 222 ? -8.176 0.140 22.074 1.00 74.75 222 GLU A CA 1
ATOM 1717 C C . GLU A 1 222 ? -9.146 0.844 23.025 1.00 74.75 222 GLU A C 1
ATOM 1719 O O . GLU A 1 222 ? -9.567 0.241 24.020 1.00 74.75 222 GLU A O 1
ATOM 1724 N N . PRO A 1 223 ? -9.487 2.118 22.754 1.00 80.00 223 PRO A N 1
ATOM 1725 C CA . PRO A 1 223 ? -10.489 2.817 23.540 1.00 80.00 223 PRO A CA 1
ATOM 1726 C C . PRO A 1 223 ? -11.854 2.149 23.355 1.00 80.00 223 PRO A C 1
ATOM 1728 O O . PRO A 1 223 ? -12.112 1.470 22.356 1.00 80.00 223 PRO A O 1
ATOM 1731 N N . LEU A 1 224 ? -12.734 2.328 24.339 1.00 82.50 224 LEU A N 1
ATOM 1732 C CA . LEU A 1 224 ? -14.074 1.759 24.279 1.00 82.50 224 LEU A CA 1
ATOM 1733 C C . LEU A 1 224 ? -14.861 2.383 23.123 1.00 82.50 224 LEU A C 1
ATOM 1735 O O . LEU A 1 224 ? -14.761 3.583 22.860 1.00 82.50 224 LEU A O 1
ATOM 1739 N N . ALA A 1 225 ? -15.669 1.561 22.455 1.00 85.44 225 ALA A N 1
ATOM 1740 C CA . ALA A 1 225 ? -16.590 2.049 21.444 1.00 85.44 225 ALA A CA 1
ATOM 1741 C C . ALA A 1 225 ? -17.611 3.031 22.060 1.00 85.44 225 ALA A C 1
ATOM 1743 O O . ALA A 1 225 ? -17.944 2.904 23.248 1.00 85.44 225 ALA A O 1
ATOM 1744 N N . PRO A 1 226 ? -18.139 3.981 21.264 1.00 87.44 226 PRO A N 1
ATOM 1745 C CA . PRO A 1 226 ? -19.131 4.947 21.720 1.00 87.44 226 PRO A CA 1
ATOM 1746 C C . PRO A 1 226 ? -20.330 4.289 22.403 1.00 87.44 226 PRO A C 1
ATOM 1748 O O . PRO A 1 226 ? -20.750 3.183 22.044 1.00 87.44 226 PRO A O 1
ATOM 1751 N N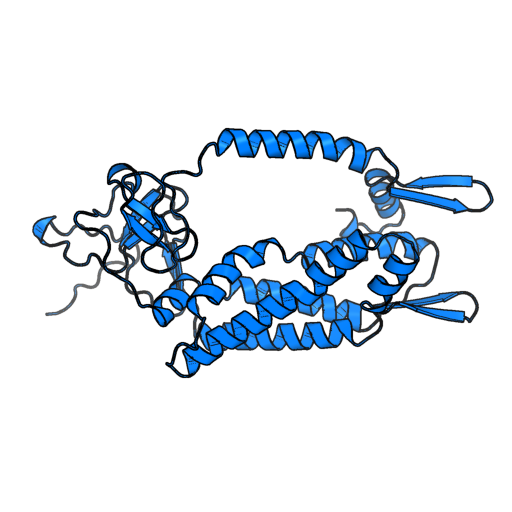 . GLU A 1 227 ? -20.910 4.991 23.371 1.00 84.94 227 GLU A N 1
ATOM 1752 C CA . GLU A 1 227 ? -22.047 4.475 24.128 1.00 84.94 227 GLU A CA 1
ATOM 1753 C C . GLU A 1 227 ? -23.241 4.143 23.228 1.00 84.94 227 GLU A C 1
ATOM 1755 O O . GLU A 1 227 ? -23.523 4.866 22.277 1.00 84.94 227 GLU A O 1
ATOM 1760 N N . GLY A 1 228 ? -23.945 3.048 23.510 1.00 82.44 228 GLY A N 1
ATOM 1761 C CA . GLY A 1 228 ? -25.104 2.640 22.710 1.00 82.44 228 GLY A CA 1
ATOM 1762 C C . GLY A 1 228 ? -24.772 2.053 21.332 1.00 82.44 228 GLY A C 1
ATOM 1763 O O . GLY A 1 228 ? -25.687 1.846 20.547 1.00 82.44 228 GLY A O 1
ATOM 1764 N N . THR A 1 229 ? -23.500 1.760 21.031 1.00 86.88 229 THR A N 1
ATOM 1765 C CA . THR A 1 229 ? -23.142 1.010 19.815 1.00 86.88 229 THR A CA 1
ATOM 1766 C C . THR A 1 229 ? -23.620 -0.439 19.934 1.00 86.88 229 THR A C 1
ATOM 1768 O O . THR A 1 229 ? -23.140 -1.190 20.784 1.00 86.88 229 THR A O 1
ATOM 1771 N N . LEU A 1 230 ? -24.543 -0.835 19.064 1.00 85.25 230 LEU A N 1
ATOM 1772 C CA . LEU A 1 230 ? -25.095 -2.179 18.951 1.00 85.25 230 LEU A CA 1
ATOM 1773 C C . LEU A 1 230 ? -24.388 -2.955 17.835 1.00 85.25 230 LEU A C 1
ATOM 1775 O O . LEU A 1 230 ? -24.126 -2.427 16.750 1.00 85.25 230 LEU A O 1
ATOM 1779 N N . THR A 1 231 ? -24.099 -4.225 18.105 1.00 86.38 231 THR A N 1
ATOM 1780 C CA . THR A 1 231 ? -23.687 -5.203 17.095 1.00 86.38 231 THR A CA 1
ATOM 1781 C C . THR A 1 231 ? -24.900 -5.698 16.311 1.00 86.38 231 THR A C 1
ATOM 1783 O O . THR A 1 231 ? -26.033 -5.639 16.789 1.00 86.38 231 THR A O 1
ATOM 1786 N N . GLY A 1 232 ? -24.671 -6.203 15.099 1.00 84.62 232 GLY A N 1
ATOM 1787 C CA . GLY A 1 232 ? -25.752 -6.758 14.283 1.00 84.62 232 GLY A CA 1
ATOM 1788 C C . GLY A 1 232 ? -26.602 -5.708 13.558 1.00 84.62 232 GLY A C 1
ATOM 1789 O O . GLY A 1 232 ? -27.688 -6.011 13.077 1.00 84.62 232 GLY A O 1
ATOM 1790 N N . THR A 1 233 ? -26.133 -4.465 13.493 1.00 87.12 233 THR A N 1
ATOM 1791 C CA . THR A 1 233 ? -26.766 -3.365 12.757 1.00 87.12 233 THR A CA 1
ATOM 1792 C C . THR A 1 233 ? -25.693 -2.547 12.038 1.00 87.12 233 THR A C 1
ATOM 1794 O O . THR A 1 233 ? -24.490 -2.734 12.250 1.00 87.12 233 THR A O 1
ATOM 1797 N N . THR A 1 234 ? -26.102 -1.671 11.119 1.00 90.62 234 THR A N 1
ATOM 1798 C CA . THR A 1 234 ? -25.155 -0.853 10.350 1.00 90.62 234 THR A CA 1
ATOM 1799 C C . THR A 1 234 ? -24.620 0.310 11.183 1.00 90.62 234 THR A C 1
ATOM 1801 O O . THR A 1 234 ? -25.362 0.914 11.965 1.00 90.62 234 THR A O 1
ATOM 1804 N N . ALA A 1 235 ? -23.346 0.658 11.008 1.00 90.81 235 ALA A N 1
ATOM 1805 C CA . ALA A 1 235 ? -22.696 1.749 11.731 1.00 90.81 235 ALA A CA 1
ATOM 1806 C C . ALA A 1 235 ? -23.384 3.093 11.427 1.00 90.81 235 ALA A C 1
ATOM 1808 O O . ALA A 1 235 ? -23.706 3.870 12.332 1.00 90.81 235 ALA A O 1
ATOM 1809 N N . ALA A 1 236 ? -23.735 3.313 10.158 1.00 88.81 236 ALA A N 1
ATOM 1810 C CA . ALA A 1 236 ? -24.398 4.519 9.688 1.00 88.81 236 ALA A CA 1
ATOM 1811 C C . ALA A 1 236 ? -25.766 4.778 10.341 1.00 88.81 236 ALA A C 1
ATOM 1813 O O . ALA A 1 236 ? -26.128 5.948 10.513 1.00 88.81 236 ALA A O 1
ATOM 1814 N N . SER A 1 237 ? -26.523 3.730 10.691 1.00 89.62 237 SER A N 1
ATOM 1815 C CA . SER A 1 237 ? -27.833 3.866 11.354 1.00 89.62 237 SER A CA 1
ATOM 1816 C C . SER A 1 237 ? -27.715 4.373 12.795 1.00 89.62 237 SER A C 1
ATOM 1818 O O . SER A 1 237 ? -28.618 5.027 13.305 1.00 89.62 237 SER A O 1
ATOM 1820 N N . GLN A 1 238 ? -26.561 4.145 13.422 1.00 91.19 238 GLN A N 1
ATOM 1821 C CA . GLN A 1 238 ? -26.294 4.462 14.825 1.00 91.19 238 GLN A CA 1
ATOM 1822 C C . GLN A 1 238 ? -25.384 5.683 14.999 1.00 91.19 238 GLN A C 1
ATOM 1824 O O . GLN A 1 238 ? -24.897 5.939 16.097 1.00 91.19 238 GLN A O 1
ATOM 1829 N N . HIS A 1 239 ? -25.137 6.440 13.923 1.00 91.12 239 HIS A N 1
ATOM 1830 C CA . HIS A 1 239 ? -24.255 7.614 13.939 1.00 91.12 239 HIS A CA 1
ATOM 1831 C C . HIS A 1 239 ? -22.822 7.283 14.394 1.00 91.12 239 HIS A C 1
ATOM 1833 O O . HIS A 1 239 ? -22.154 8.077 15.058 1.00 91.12 239 HIS A O 1
ATOM 1839 N N . VAL A 1 240 ? -22.331 6.101 14.018 1.00 92.00 240 VAL A N 1
ATOM 1840 C CA . VAL A 1 240 ? -20.939 5.689 14.221 1.00 92.00 240 VAL A CA 1
ATOM 1841 C C . VAL A 1 240 ? -20.294 5.320 12.884 1.00 92.00 240 VAL A C 1
ATOM 1843 O O . VAL A 1 240 ? -20.979 5.030 11.908 1.00 92.00 240 VAL A O 1
ATOM 1846 N N . THR A 1 241 ? -18.967 5.365 12.815 1.00 92.25 241 THR A N 1
ATOM 1847 C CA . THR A 1 241 ? -18.191 4.932 11.645 1.00 92.25 241 THR A CA 1
ATOM 1848 C C . THR A 1 241 ? -16.911 4.230 12.081 1.00 92.25 241 THR A C 1
ATOM 1850 O O . THR A 1 241 ? -16.358 4.536 13.142 1.00 92.25 241 THR A O 1
ATOM 1853 N N . GLY A 1 242 ? -16.416 3.313 11.254 1.00 91.19 242 GLY A N 1
ATOM 1854 C CA . GLY A 1 242 ? -15.078 2.748 11.401 1.00 91.19 242 GLY A CA 1
ATOM 1855 C C . GLY A 1 242 ? -14.024 3.692 10.826 1.00 91.19 242 GLY A C 1
ATOM 1856 O O . GLY A 1 242 ? -14.176 4.219 9.726 1.00 91.19 242 GLY A O 1
ATOM 1857 N N . CYS A 1 243 ? -12.934 3.914 11.554 1.00 90.62 243 CYS A N 1
ATOM 1858 C CA . CYS A 1 243 ? -11.803 4.663 11.026 1.00 90.62 243 CYS A CA 1
ATOM 1859 C C . CYS A 1 243 ? -11.118 3.876 9.889 1.00 90.62 243 CYS A C 1
ATOM 1861 O O . CYS A 1 243 ? -10.748 2.725 10.121 1.00 90.62 243 CYS A O 1
ATOM 1863 N N . PRO A 1 244 ? -10.868 4.478 8.709 1.00 87.31 244 PRO A N 1
ATOM 1864 C CA . PRO A 1 244 ? -10.221 3.782 7.591 1.00 87.31 244 PRO A CA 1
ATOM 1865 C C . PRO A 1 244 ? -8.755 3.413 7.867 1.00 87.31 244 PRO A C 1
ATOM 1867 O O . PRO A 1 244 ? -8.262 2.440 7.315 1.00 87.31 244 PRO A O 1
ATOM 1870 N N . THR A 1 245 ? -8.065 4.159 8.735 1.00 89.38 245 THR A N 1
ATOM 1871 C CA . THR A 1 245 ? -6.630 3.954 9.006 1.00 89.38 245 THR A CA 1
ATOM 1872 C C . THR A 1 245 ? -6.373 2.959 10.138 1.00 89.38 245 THR A C 1
ATOM 1874 O O . THR A 1 245 ? -5.446 2.158 10.063 1.00 89.38 245 THR A O 1
ATOM 1877 N N . CYS A 1 246 ? -7.164 3.008 11.217 1.00 88.94 246 CYS A N 1
ATOM 1878 C CA . CYS A 1 246 ? -6.918 2.202 12.424 1.00 88.94 246 CYS A CA 1
ATOM 1879 C C . CYS A 1 246 ? -8.062 1.251 12.807 1.00 88.94 246 CYS A C 1
ATOM 1881 O O . CYS A 1 246 ? -7.978 0.601 13.848 1.00 88.94 246 CYS A O 1
ATOM 1883 N N . GLY A 1 247 ? -9.161 1.227 12.046 1.00 88.44 247 GLY A N 1
ATOM 1884 C CA . GLY A 1 247 ? -10.320 0.356 12.276 1.00 88.44 247 GLY A CA 1
ATOM 1885 C C . GLY A 1 247 ? -11.225 0.734 13.457 1.00 88.44 247 GLY A C 1
ATOM 1886 O O . GLY A 1 247 ? -12.310 0.174 13.595 1.00 88.44 247 GLY A O 1
ATOM 1887 N N . LEU A 1 248 ? -10.833 1.686 14.311 1.00 90.44 248 LEU A N 1
ATOM 1888 C CA . LEU A 1 248 ? -11.592 2.030 15.517 1.00 90.44 248 LEU A CA 1
ATOM 1889 C C . LEU A 1 248 ? -12.980 2.607 15.191 1.00 90.44 248 LEU A C 1
ATOM 1891 O O . LEU A 1 248 ? -13.092 3.523 14.371 1.00 90.44 248 LEU A O 1
ATOM 1895 N N . ILE A 1 249 ? -14.017 2.153 15.902 1.00 91.81 249 ILE A N 1
ATOM 1896 C CA . ILE A 1 249 ? -15.355 2.753 15.827 1.00 91.81 249 ILE A CA 1
ATOM 1897 C C . ILE A 1 249 ? -15.383 4.083 16.578 1.00 91.81 249 ILE A C 1
ATOM 1899 O O . ILE A 1 249 ? -15.017 4.166 17.747 1.00 91.81 249 ILE A O 1
ATOM 1903 N N . ASN A 1 250 ? -15.848 5.125 15.900 1.00 92.38 250 ASN A N 1
ATOM 1904 C CA . ASN A 1 250 ? -15.979 6.475 16.428 1.00 92.38 250 ASN A CA 1
ATOM 1905 C C . ASN A 1 250 ? -17.394 6.997 16.162 1.00 92.38 250 ASN A C 1
ATOM 1907 O O . ASN A 1 250 ? -18.020 6.621 15.172 1.00 92.38 250 ASN A O 1
ATOM 1911 N N . ARG A 1 251 ? -17.895 7.879 17.029 1.00 91.25 251 ARG A N 1
ATOM 1912 C CA . ARG A 1 251 ? -19.176 8.565 16.817 1.00 91.25 251 ARG A CA 1
ATOM 1913 C C . ARG A 1 251 ? -18.987 9.722 15.832 1.00 91.25 251 ARG A C 1
ATOM 1915 O O . ARG A 1 251 ? -17.994 10.437 15.916 1.00 91.25 251 ARG A O 1
ATOM 1922 N N . ILE A 1 252 ? -19.942 9.893 14.922 1.00 88.94 252 ILE A N 1
ATOM 1923 C CA . ILE A 1 252 ? -20.029 11.014 13.979 1.00 88.94 252 ILE A CA 1
ATOM 1924 C C . ILE A 1 252 ? -21.357 11.730 14.209 1.00 88.94 252 ILE A C 1
ATOM 1926 O O . ILE A 1 252 ? -22.411 11.111 14.097 1.00 88.94 252 ILE A O 1
ATOM 1930 N N . GLN A 1 253 ? -21.310 13.032 14.479 1.00 82.31 253 GLN A N 1
ATOM 1931 C CA . GLN A 1 253 ? -22.482 13.901 14.613 1.00 82.31 253 GLN A CA 1
ATOM 1932 C C . GLN A 1 253 ? -22.601 14.870 13.424 1.00 82.31 253 GLN A C 1
ATOM 1934 O O . GLN A 1 253 ? -23.652 14.949 12.796 1.00 82.31 253 GLN A O 1
ATOM 1939 N N . HIS A 1 254 ? -21.514 15.558 13.071 1.00 75.81 254 HIS A N 1
ATOM 1940 C CA . HIS A 1 254 ? -21.458 16.661 12.107 1.00 75.81 254 HIS A CA 1
ATOM 1941 C C . HIS A 1 254 ? -20.591 16.378 10.865 1.00 75.81 254 HIS A C 1
ATOM 1943 O O . HIS A 1 254 ? -20.514 17.218 9.968 1.00 75.81 254 HIS A O 1
ATOM 1949 N N . GLY A 1 255 ? -19.932 15.217 10.778 1.00 69.38 255 GLY A N 1
ATOM 1950 C CA . GLY A 1 255 ? -19.206 14.771 9.579 1.00 69.38 255 GLY A CA 1
ATOM 1951 C C . GLY A 1 255 ? -17.818 15.392 9.380 1.00 69.38 255 GLY A C 1
ATOM 1952 O O . GLY A 1 255 ? -17.279 15.328 8.276 1.00 69.38 255 GLY A O 1
ATOM 1953 N N . LYS A 1 256 ? -17.244 16.004 10.424 1.00 70.56 256 LYS A N 1
ATOM 1954 C CA . LYS A 1 256 ? -15.879 16.577 10.448 1.00 70.56 256 LYS A CA 1
ATOM 1955 C C . LYS A 1 256 ? -15.035 16.048 11.611 1.00 70.56 256 LYS A C 1
ATOM 1957 O O . LYS A 1 256 ? -13.989 16.611 11.940 1.00 70.56 256 LYS A O 1
ATOM 1962 N N . GLU A 1 257 ? -15.496 14.992 12.264 1.00 87.19 257 GLU A N 1
ATOM 1963 C CA . GLU A 1 257 ? -14.835 14.412 13.419 1.00 87.19 257 GLU A CA 1
ATOM 1964 C C . GLU A 1 257 ? -13.498 13.776 13.039 1.00 87.19 257 GLU A C 1
ATOM 1966 O O . GLU A 1 257 ? -13.270 13.331 11.911 1.00 87.19 257 GLU A O 1
ATOM 1971 N N . ARG A 1 258 ? -12.597 13.714 14.017 1.00 91.56 258 ARG A N 1
ATOM 1972 C CA . ARG A 1 258 ? -11.329 12.999 13.901 1.00 91.56 258 ARG A CA 1
ATOM 1973 C C . ARG A 1 258 ? -11.366 11.758 14.771 1.00 91.56 258 ARG A C 1
ATOM 1975 O O . ARG A 1 258 ? -12.001 11.748 15.822 1.00 91.56 258 ARG A O 1
ATOM 1982 N N . CYS A 1 259 ? -10.650 10.724 14.349 1.00 91.31 259 CYS A N 1
ATOM 1983 C CA . CYS A 1 259 ? -10.505 9.512 15.137 1.00 91.31 259 CYS A CA 1
ATOM 1984 C C . CYS A 1 259 ? -9.880 9.826 16.505 1.00 91.31 259 CYS A C 1
ATOM 1986 O O . CYS A 1 259 ? -8.854 10.505 16.575 1.00 91.31 259 CYS A O 1
ATOM 1988 N N . VAL A 1 260 ? -10.449 9.300 17.591 1.00 89.62 260 VAL A N 1
ATOM 1989 C CA . VAL A 1 260 ? -9.887 9.508 18.939 1.00 89.62 260 VAL A CA 1
ATOM 1990 C C . VAL A 1 260 ? -8.526 8.825 19.114 1.00 89.62 260 VAL A C 1
ATOM 1992 O O . VAL A 1 260 ? -7.692 9.304 19.870 1.00 89.62 260 VAL A O 1
ATOM 1995 N N . ARG A 1 261 ? -8.282 7.747 18.358 1.00 88.88 261 ARG A N 1
ATOM 1996 C CA . ARG A 1 261 ? -7.038 6.967 18.373 1.00 88.88 261 ARG A CA 1
ATOM 1997 C C . ARG A 1 261 ? -6.033 7.487 17.369 1.00 88.88 261 ARG A C 1
ATOM 1999 O O . ARG A 1 261 ? -5.064 8.109 17.739 1.00 88.88 261 ARG A O 1
ATOM 2006 N N . CYS A 1 262 ? -6.289 7.376 16.072 1.00 90.19 262 CYS A N 1
ATOM 2007 C CA . CYS A 1 262 ? -5.290 7.810 15.098 1.00 90.19 262 CYS A CA 1
ATOM 2008 C C . CYS A 1 262 ? -5.446 9.258 14.616 1.00 90.19 262 CYS A C 1
ATOM 2010 O O . CYS A 1 262 ? -4.652 9.635 13.781 1.00 90.19 262 CYS A O 1
ATOM 2012 N N . HIS A 1 263 ? -6.428 10.066 15.040 1.00 89.88 2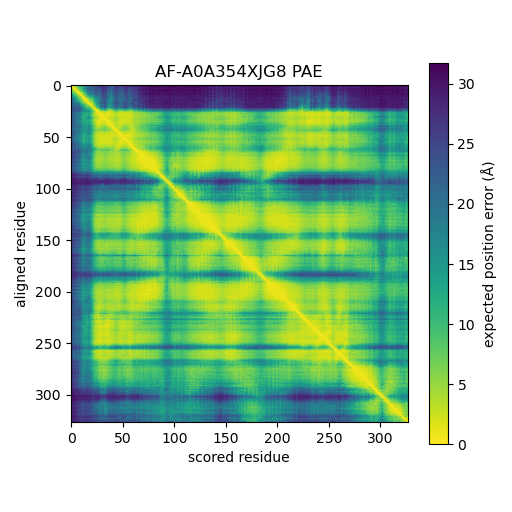63 HIS A N 1
ATOM 2013 C CA . HIS A 1 263 ? -6.729 11.421 14.506 1.00 89.88 263 HIS A CA 1
ATOM 2014 C C . HIS A 1 263 ? -6.960 11.560 12.987 1.00 89.88 263 HIS A C 1
ATOM 2016 O O . HIS A 1 263 ? -7.018 12.682 12.478 1.00 89.88 263 HIS A O 1
ATOM 2022 N N . GLU A 1 264 ? -7.169 10.460 12.264 1.00 90.38 264 GLU A N 1
ATOM 2023 C CA . GLU A 1 264 ? -7.606 10.504 10.865 1.00 90.38 264 GLU A CA 1
ATOM 2024 C C . GLU A 1 264 ? -8.977 11.187 10.730 1.00 90.38 264 GLU A C 1
ATOM 2026 O O . GLU A 1 264 ? -9.829 11.053 11.617 1.00 90.38 264 GLU A O 1
ATOM 2031 N N . LYS A 1 265 ? -9.205 11.899 9.619 1.00 90.31 265 LYS A N 1
ATOM 2032 C CA . LYS A 1 265 ? -10.508 12.519 9.334 1.00 90.31 265 LYS A CA 1
ATOM 2033 C C . LYS A 1 265 ? -11.557 11.437 9.079 1.00 90.31 265 LYS A C 1
ATOM 2035 O O . LYS A 1 265 ? -11.402 10.600 8.190 1.00 90.31 265 LYS A O 1
ATOM 2040 N N . LEU A 1 266 ? -12.641 11.470 9.843 1.00 90.12 266 LEU A N 1
ATOM 2041 C CA . LEU A 1 266 ? -13.727 10.508 9.742 1.00 90.12 266 LEU A CA 1
ATOM 2042 C C . LEU A 1 266 ? -14.830 11.039 8.831 1.00 90.12 266 LEU A C 1
ATOM 2044 O O . LEU A 1 266 ? -15.155 12.222 8.843 1.00 90.12 266 LEU A O 1
ATOM 2048 N N . HIS A 1 267 ? -15.434 10.136 8.067 1.00 85.62 267 HIS A N 1
ATOM 2049 C CA . HIS A 1 267 ? -16.575 10.437 7.213 1.00 85.62 267 HIS A CA 1
ATOM 2050 C C . HIS A 1 267 ? -17.585 9.288 7.324 1.00 85.62 267 HIS A C 1
ATOM 2052 O O . HIS A 1 267 ? -17.195 8.129 7.474 1.00 85.62 267 HIS A O 1
ATOM 2058 N N . LYS A 1 268 ? -18.886 9.596 7.255 1.00 79.62 268 LYS A N 1
ATOM 2059 C CA . LYS A 1 268 ? -19.953 8.575 7.241 1.00 79.62 268 LYS A CA 1
ATOM 2060 C C . LYS A 1 268 ? -19.964 7.813 5.911 1.00 79.62 268 LYS A C 1
ATOM 2062 O O . LYS A 1 268 ? -20.041 6.595 5.875 1.00 79.62 268 LYS A O 1
ATOM 2067 N N . ARG A 1 269 ? -19.851 8.561 4.815 1.00 77.88 269 ARG A N 1
ATOM 2068 C CA . ARG A 1 269 ? -19.521 8.099 3.462 1.00 77.88 269 ARG A CA 1
ATOM 2069 C C . ARG A 1 269 ? -18.574 9.125 2.858 1.00 77.88 269 ARG A C 1
ATOM 2071 O O . ARG A 1 269 ? -18.681 10.304 3.203 1.00 77.88 269 ARG A O 1
ATOM 2078 N N . LEU A 1 270 ? -17.661 8.704 1.979 1.00 76.06 270 LEU A N 1
ATOM 2079 C CA . LEU A 1 270 ? -16.816 9.666 1.273 1.00 76.06 270 LEU A CA 1
ATOM 2080 C C . LEU A 1 270 ? -17.718 10.660 0.518 1.00 76.06 270 LEU A C 1
ATOM 2082 O O . LEU A 1 270 ? -18.575 10.226 -0.259 1.00 76.06 270 LEU A O 1
ATOM 2086 N N . PRO A 1 271 ? -17.565 11.975 0.749 1.00 76.19 271 PRO A N 1
ATOM 2087 C CA . PRO A 1 271 ? -18.425 12.968 0.124 1.00 76.19 271 PRO A CA 1
ATOM 2088 C C . PRO A 1 271 ? -18.232 12.940 -1.394 1.00 76.19 271 PRO A C 1
ATOM 2090 O O . PRO A 1 271 ? -17.099 12.879 -1.878 1.00 76.19 271 PRO A O 1
ATOM 2093 N N . HIS A 1 272 ? -19.345 12.991 -2.133 1.00 83.25 272 HIS A N 1
ATOM 2094 C CA . HIS A 1 272 ? -19.370 12.986 -3.601 1.00 83.25 272 HIS A CA 1
ATOM 2095 C C . HIS A 1 272 ? -18.628 11.794 -4.235 1.00 83.25 272 HIS A C 1
ATOM 2097 O O . HIS A 1 272 ? -18.063 11.937 -5.316 1.00 83.25 272 HIS A O 1
ATOM 2103 N N . SER A 1 273 ? -18.603 10.620 -3.585 1.00 86.50 273 SER A N 1
ATOM 2104 C CA . SER A 1 273 ? -17.837 9.457 -4.065 1.00 86.50 273 SER A CA 1
ATOM 2105 C C . SER A 1 273 ? -18.150 9.103 -5.520 1.00 86.50 273 SER A C 1
ATOM 2107 O O . SER A 1 273 ? -17.231 9.045 -6.325 1.00 86.50 273 SER A O 1
ATOM 2109 N N . LEU A 1 274 ? -19.434 8.978 -5.880 1.00 90.06 274 LEU A N 1
ATOM 2110 C CA . LEU A 1 274 ? -19.857 8.678 -7.253 1.00 90.06 274 LEU A CA 1
ATOM 2111 C C . LEU A 1 274 ? -19.381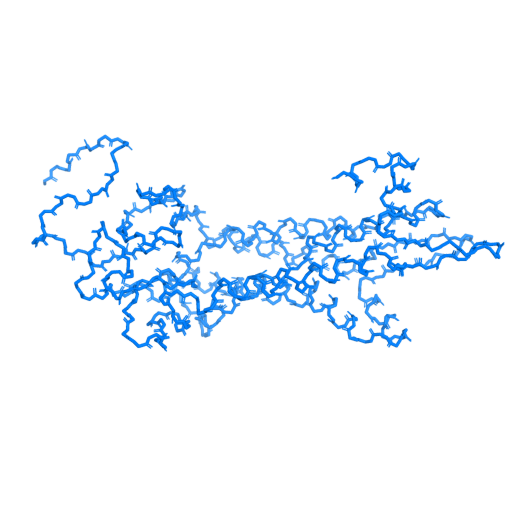 9.739 -8.250 1.00 90.06 274 LEU A C 1
ATOM 2113 O O . LEU A 1 274 ? -18.823 9.393 -9.285 1.00 90.06 274 LEU A O 1
ATOM 2117 N N . GLN A 1 275 ? -19.550 11.024 -7.929 1.00 94.00 275 GLN A N 1
ATOM 2118 C CA . GLN A 1 275 ? -19.125 12.115 -8.806 1.00 94.00 275 GLN A CA 1
ATOM 2119 C C . GLN A 1 275 ? -17.603 12.134 -8.984 1.00 94.00 275 GLN A C 1
ATOM 2121 O O . GLN A 1 275 ? -17.128 12.318 -10.097 1.00 94.00 275 GLN A O 1
ATOM 2126 N N . ARG A 1 276 ? -16.832 11.906 -7.911 1.00 91.75 276 ARG A N 1
ATOM 2127 C CA . ARG A 1 276 ? -15.365 11.825 -7.974 1.00 91.75 276 ARG A CA 1
ATOM 2128 C C . ARG A 1 276 ? -14.909 10.621 -8.792 1.00 91.75 276 ARG A C 1
ATOM 2130 O O . ARG A 1 276 ? -14.010 10.770 -9.609 1.00 91.75 276 ARG A O 1
ATOM 2137 N N . THR A 1 277 ? -15.536 9.459 -8.602 1.00 92.56 277 THR A N 1
ATOM 2138 C CA . THR A 1 277 ? -15.241 8.250 -9.381 1.00 92.56 277 THR A CA 1
ATOM 2139 C C . THR A 1 277 ? -15.523 8.475 -10.862 1.00 92.56 277 THR A C 1
ATOM 2141 O O . THR A 1 277 ? -14.646 8.214 -11.677 1.00 92.56 277 THR A O 1
ATOM 2144 N N . TRP A 1 278 ? -16.688 9.029 -11.213 1.00 95.75 278 TRP A N 1
ATOM 2145 C CA . TRP A 1 278 ? -17.011 9.363 -12.601 1.00 95.75 278 TRP A CA 1
ATOM 2146 C C . TRP A 1 278 ? -16.062 10.414 -13.178 1.00 95.75 278 TRP A C 1
ATOM 2148 O O . TRP A 1 278 ? -15.549 10.212 -14.271 1.00 95.75 278 TRP A O 1
ATOM 2158 N N . ALA A 1 279 ? -15.768 11.494 -12.450 1.00 93.88 279 ALA A N 1
ATOM 2159 C CA . ALA A 1 279 ? -14.848 12.533 -12.913 1.00 93.88 279 ALA A CA 1
ATOM 2160 C C . ALA A 1 279 ? -13.443 11.976 -13.201 1.00 93.88 279 ALA A C 1
ATOM 2162 O O . ALA A 1 279 ? -12.868 12.273 -14.246 1.00 93.88 279 ALA A O 1
ATOM 2163 N N . LEU A 1 280 ? -12.912 11.130 -12.309 1.00 92.31 280 LEU A N 1
ATOM 2164 C CA . LEU A 1 280 ? -11.616 10.475 -12.502 1.00 92.31 280 LEU A CA 1
ATOM 2165 C C . LEU A 1 280 ? -11.646 9.470 -13.658 1.00 92.31 280 LEU A C 1
ATOM 2167 O O . LEU A 1 280 ? -10.698 9.422 -14.434 1.00 92.31 280 LEU A O 1
ATOM 2171 N N . LEU A 1 281 ? -12.730 8.705 -13.809 1.00 94.75 281 LEU A N 1
ATOM 2172 C CA . LEU A 1 281 ? -12.885 7.737 -14.895 1.00 94.75 281 LEU A CA 1
ATOM 2173 C C . LEU A 1 281 ? -12.995 8.429 -16.259 1.00 94.75 281 LEU A C 1
ATOM 2175 O O . LEU A 1 281 ? -12.350 7.997 -17.213 1.00 94.75 281 LEU A O 1
ATOM 2179 N N . PHE A 1 282 ? -13.747 9.528 -16.351 1.00 95.81 282 PHE A N 1
ATOM 2180 C CA . PHE A 1 282 ? -13.819 10.347 -17.561 1.00 95.81 282 PHE A CA 1
ATOM 2181 C C . PHE A 1 282 ? -12.463 10.963 -17.902 1.00 95.81 282 PHE A C 1
ATOM 2183 O O . PHE A 1 282 ? -12.014 10.838 -19.038 1.00 95.81 282 PHE A O 1
ATOM 2190 N N . ALA A 1 283 ? -11.780 11.571 -16.926 1.00 93.81 283 ALA A N 1
ATOM 2191 C CA . ALA A 1 283 ? -10.449 12.135 -17.137 1.00 93.81 283 ALA A CA 1
ATOM 2192 C C . ALA A 1 283 ? -9.447 11.067 -17.611 1.00 93.81 283 ALA A C 1
ATOM 2194 O O . ALA A 1 283 ? -8.745 11.279 -18.599 1.00 93.81 283 ALA A O 1
ATOM 2195 N N . ALA A 1 284 ? -9.433 9.895 -16.967 1.00 91.12 284 ALA A N 1
ATOM 2196 C CA . ALA A 1 284 ? -8.591 8.771 -17.367 1.00 91.12 284 ALA A CA 1
ATOM 2197 C C . ALA A 1 284 ? -8.925 8.276 -18.782 1.00 91.12 284 ALA A C 1
ATOM 2199 O O . ALA A 1 284 ? -8.015 8.048 -19.572 1.00 91.12 284 ALA A O 1
ATOM 2200 N N . SER A 1 285 ? -10.211 8.172 -19.135 1.00 91.94 285 SER A N 1
ATOM 2201 C CA . SER A 1 285 ? -10.652 7.753 -20.474 1.00 91.94 285 SER A CA 1
ATOM 2202 C C . SER A 1 285 ? -10.205 8.741 -21.556 1.00 91.94 285 SER A C 1
ATOM 2204 O O . SER A 1 285 ? -9.718 8.327 -22.605 1.00 91.94 285 SER A O 1
ATOM 2206 N N . ILE A 1 286 ? -10.306 10.048 -21.285 1.00 93.81 286 ILE A N 1
ATOM 2207 C CA . ILE A 1 286 ? -9.833 11.099 -22.195 1.00 93.81 286 ILE A CA 1
ATOM 2208 C C . ILE A 1 286 ? -8.315 11.026 -22.365 1.00 93.81 286 ILE A C 1
ATOM 2210 O O . ILE A 1 286 ? -7.844 11.140 -23.489 1.00 93.81 286 ILE A O 1
ATOM 2214 N N . MET A 1 287 ? -7.550 10.814 -21.286 1.00 89.62 287 MET A N 1
ATOM 2215 C CA . MET A 1 287 ? -6.084 10.703 -21.340 1.00 89.62 287 MET A CA 1
ATOM 2216 C C . MET A 1 287 ? -5.586 9.372 -21.922 1.00 89.62 287 MET A C 1
ATOM 2218 O O . MET A 1 287 ? -4.476 9.312 -22.449 1.00 89.62 287 MET A O 1
ATOM 2222 N N . TYR A 1 288 ? -6.396 8.313 -21.878 1.00 85.50 288 TYR A N 1
ATOM 2223 C CA . TYR A 1 288 ? -6.048 7.010 -22.441 1.00 85.50 288 TYR A CA 1
ATOM 2224 C C . TYR A 1 288 ? -5.911 7.058 -23.968 1.00 85.50 288 TYR A C 1
ATOM 2226 O O . TYR A 1 288 ? -5.017 6.430 -24.533 1.00 85.50 288 TYR A O 1
ATOM 2234 N N . ILE A 1 289 ? -6.758 7.844 -24.638 1.00 86.25 289 ILE A N 1
ATOM 2235 C CA . ILE A 1 289 ? -6.729 8.036 -26.094 1.00 86.25 289 ILE A CA 1
ATOM 2236 C C . ILE A 1 289 ? -5.364 8.588 -26.555 1.00 86.25 289 ILE A C 1
ATOM 2238 O O . ILE A 1 289 ? -4.668 7.884 -27.286 1.00 86.25 289 ILE A O 1
ATOM 2242 N N . PRO A 1 290 ? -4.898 9.779 -26.121 1.00 83.12 290 PRO A N 1
ATOM 2243 C CA . PRO A 1 290 ? -3.618 10.314 -26.560 1.00 83.12 290 PRO A CA 1
ATOM 2244 C C . PRO A 1 290 ? -2.438 9.440 -26.126 1.00 83.12 290 PRO A C 1
ATOM 2246 O O . PRO A 1 290 ? -1.490 9.314 -26.893 1.00 83.12 290 PRO A O 1
ATOM 2249 N N . ALA A 1 291 ? -2.503 8.785 -24.962 1.00 78.25 291 ALA A N 1
ATOM 2250 C CA . ALA A 1 291 ? -1.445 7.877 -24.522 1.00 78.25 291 ALA A CA 1
ATOM 2251 C C . ALA A 1 291 ? -1.226 6.697 -25.489 1.00 78.25 291 ALA A C 1
ATOM 2253 O O . ALA A 1 291 ? -0.096 6.247 -25.655 1.00 78.25 291 ALA A O 1
ATOM 2254 N N . ASN A 1 292 ? -2.285 6.211 -26.146 1.00 79.56 292 ASN A N 1
ATOM 2255 C CA . ASN A 1 292 ? -2.196 5.104 -27.100 1.00 79.56 292 ASN A CA 1
ATOM 2256 C C . ASN A 1 292 ? -2.045 5.557 -28.560 1.00 79.56 292 ASN A C 1
ATOM 2258 O O . ASN A 1 292 ? -1.468 4.813 -29.354 1.00 79.56 292 ASN A O 1
ATOM 2262 N N . LEU A 1 293 ? -2.560 6.739 -28.927 1.00 75.38 293 LEU A N 1
ATOM 2263 C CA . LEU A 1 293 ? -2.498 7.254 -30.300 1.00 75.38 293 LEU A CA 1
ATOM 2264 C C . LEU A 1 293 ? -1.209 8.017 -30.604 1.00 75.38 293 LEU A C 1
ATOM 2266 O O . LEU A 1 293 ? -0.687 7.894 -31.712 1.00 75.38 293 LEU A O 1
ATOM 2270 N N . TYR A 1 294 ? -0.698 8.816 -29.664 1.00 74.69 294 TYR A N 1
ATOM 2271 C CA . TYR A 1 294 ? 0.531 9.563 -29.906 1.00 74.69 294 TYR A CA 1
ATOM 2272 C C . TYR A 1 294 ? 1.756 8.659 -29.734 1.00 74.69 294 TYR A C 1
ATOM 2274 O O . TYR A 1 294 ? 1.802 7.826 -28.824 1.00 74.69 294 TYR A O 1
ATOM 2282 N N . PRO A 1 295 ? 2.770 8.805 -30.603 1.00 68.31 295 PRO A N 1
ATOM 2283 C CA . PRO A 1 295 ? 4.000 8.049 -30.468 1.00 68.31 295 PRO A CA 1
ATOM 2284 C C . PRO A 1 295 ? 4.738 8.468 -29.201 1.00 68.31 295 PRO A C 1
ATOM 2286 O O . PRO A 1 295 ? 5.064 9.638 -29.015 1.00 68.31 295 PRO A O 1
ATOM 2289 N N . ILE A 1 296 ? 5.041 7.484 -28.357 1.00 66.38 296 ILE A N 1
ATOM 2290 C CA . ILE A 1 296 ? 5.873 7.680 -27.163 1.00 66.38 296 ILE A CA 1
ATOM 2291 C C . ILE A 1 296 ? 7.327 7.932 -27.567 1.00 66.38 296 ILE A C 1
ATOM 2293 O O . ILE A 1 296 ? 8.046 8.663 -26.893 1.00 66.38 296 ILE A O 1
ATOM 2297 N N . MET A 1 297 ? 7.769 7.309 -28.662 1.00 63.16 297 MET A N 1
ATOM 2298 C CA . MET A 1 297 ? 9.141 7.398 -29.145 1.00 63.16 297 MET A CA 1
ATOM 2299 C C . MET A 1 297 ? 9.170 7.314 -30.671 1.00 63.16 297 MET A C 1
ATOM 2301 O O . MET A 1 297 ? 8.492 6.473 -31.272 1.00 63.16 297 MET A O 1
ATOM 2305 N N . THR A 1 298 ? 9.982 8.156 -31.299 1.00 64.88 298 THR A N 1
ATOM 2306 C CA . THR A 1 298 ? 10.315 8.080 -32.723 1.00 64.88 298 THR A CA 1
ATOM 2307 C C . THR A 1 298 ? 11.740 7.556 -32.851 1.00 64.88 298 THR A C 1
ATOM 2309 O O . THR A 1 298 ? 12.663 8.079 -32.233 1.00 64.88 298 THR A O 1
ATOM 2312 N N . THR A 1 299 ? 11.927 6.474 -33.605 1.00 59.88 299 THR A N 1
ATOM 2313 C CA . THR A 1 299 ? 13.259 5.902 -33.855 1.00 59.88 299 THR A CA 1
ATOM 2314 C C . THR A 1 299 ? 13.584 6.106 -35.325 1.00 59.88 299 THR A C 1
ATOM 2316 O O . THR A 1 299 ? 12.835 5.664 -36.197 1.00 59.88 299 THR A O 1
ATOM 2319 N N . THR A 1 300 ? 14.664 6.830 -35.607 1.00 58.56 300 THR A N 1
ATOM 2320 C CA . THR A 1 300 ? 15.130 7.092 -36.970 1.00 58.56 300 THR A CA 1
ATOM 2321 C C . THR A 1 300 ? 16.242 6.113 -37.315 1.00 58.56 300 THR A C 1
ATOM 2323 O O . THR A 1 300 ? 17.327 6.196 -36.741 1.00 58.56 300 THR A O 1
ATOM 2326 N N . SER A 1 301 ? 15.985 5.200 -38.252 1.00 53.16 301 SER A N 1
ATOM 2327 C CA . SER A 1 301 ? 16.993 4.283 -38.795 1.00 53.16 301 SER A CA 1
ATOM 2328 C C . SER A 1 301 ? 17.081 4.470 -40.308 1.00 53.16 301 SER A C 1
ATOM 2330 O O . SER A 1 301 ? 16.059 4.457 -40.997 1.00 53.16 301 SER A O 1
ATOM 2332 N N . LEU A 1 302 ? 18.296 4.714 -40.816 1.00 56.53 302 LEU A N 1
ATOM 2333 C CA . LEU A 1 302 ? 18.603 4.923 -42.242 1.00 56.53 302 LEU A CA 1
ATOM 2334 C C . LEU A 1 302 ? 17.625 5.884 -42.962 1.00 56.53 302 LEU A C 1
ATOM 2336 O O . LEU A 1 302 ? 17.124 5.597 -44.044 1.00 56.53 302 LEU A O 1
ATOM 2340 N N . GLY A 1 303 ? 17.318 7.032 -42.348 1.00 55.62 303 GLY A N 1
ATOM 2341 C CA . GLY A 1 303 ? 16.450 8.061 -42.946 1.00 55.62 303 GLY A CA 1
ATOM 2342 C C . GLY A 1 303 ? 14.944 7.758 -42.916 1.00 55.62 303 GLY A C 1
ATOM 2343 O O . GLY A 1 303 ? 14.156 8.603 -43.331 1.00 55.62 303 GLY A O 1
ATOM 2344 N N . SER A 1 304 ? 14.531 6.603 -42.385 1.00 49.78 304 SER A N 1
ATOM 2345 C CA . SER A 1 304 ? 13.125 6.258 -42.152 1.00 49.78 304 SER A CA 1
ATOM 2346 C C . SER A 1 304 ? 12.757 6.436 -40.674 1.00 49.78 304 SER A C 1
ATOM 2348 O O . SER A 1 304 ? 13.424 5.915 -39.776 1.00 49.78 304 SER A O 1
ATOM 2350 N N . SER A 1 305 ? 11.709 7.220 -40.412 1.00 54.12 305 SER A N 1
ATOM 2351 C CA . SER A 1 305 ? 11.207 7.512 -39.065 1.00 54.12 305 SER A CA 1
ATOM 2352 C C . SER A 1 305 ? 10.033 6.590 -38.753 1.00 54.12 305 SER A C 1
ATOM 2354 O O . SER A 1 305 ? 8.956 6.767 -39.319 1.00 54.12 305 SER A O 1
ATOM 2356 N N . ALA A 1 306 ? 10.212 5.628 -37.848 1.00 62.66 306 ALA A N 1
ATOM 2357 C CA . ALA A 1 306 ? 9.121 4.773 -37.386 1.00 62.66 306 ALA A CA 1
ATOM 2358 C C . ALA A 1 306 ? 8.577 5.300 -36.040 1.00 62.66 306 ALA A C 1
ATOM 2360 O O . ALA A 1 306 ? 9.272 5.218 -35.019 1.00 62.66 306 ALA A O 1
ATOM 2361 N N . PRO A 1 307 ? 7.364 5.885 -36.001 1.00 63.03 307 PRO A N 1
ATOM 2362 C CA . PRO A 1 307 ? 6.705 6.228 -34.747 1.00 63.03 307 PRO A CA 1
ATOM 2363 C C . PRO A 1 307 ? 6.252 4.950 -34.037 1.00 63.03 307 PRO A C 1
ATOM 2365 O O . PRO A 1 307 ? 5.585 4.103 -34.624 1.00 63.03 307 PRO A O 1
ATOM 2368 N N . SER A 1 308 ? 6.590 4.815 -32.756 1.00 63.72 308 SER A N 1
ATOM 2369 C CA . SER A 1 308 ? 6.180 3.668 -31.943 1.00 63.72 308 SER A CA 1
ATOM 2370 C C . SER A 1 308 ? 5.109 4.083 -30.931 1.00 63.72 308 SER A C 1
ATOM 2372 O O . SER A 1 308 ? 5.365 4.866 -30.012 1.00 63.72 308 SER A O 1
ATOM 2374 N N . THR A 1 309 ? 3.890 3.577 -31.130 1.00 75.62 309 THR A N 1
ATOM 2375 C CA . THR A 1 309 ? 2.764 3.699 -30.189 1.00 75.62 309 THR A CA 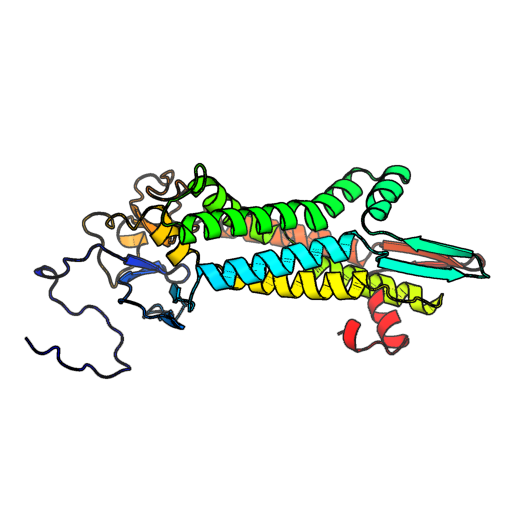1
ATOM 2376 C C . THR A 1 309 ? 2.787 2.548 -29.178 1.00 75.62 309 THR A C 1
ATOM 2378 O O . THR A 1 309 ? 3.493 1.560 -29.385 1.00 75.62 309 THR A O 1
ATOM 2381 N N . ILE A 1 310 ? 2.014 2.643 -28.089 1.00 70.62 310 ILE A N 1
ATOM 2382 C CA . ILE A 1 310 ? 1.892 1.554 -27.097 1.00 70.62 310 ILE A CA 1
ATOM 2383 C C . ILE A 1 310 ? 1.400 0.266 -27.773 1.00 70.62 310 ILE A C 1
ATOM 2385 O O . ILE A 1 310 ? 2.039 -0.778 -27.660 1.00 70.62 310 ILE A O 1
ATOM 2389 N N . VAL A 1 311 ? 0.309 0.358 -28.542 1.00 71.75 311 VAL A N 1
ATOM 2390 C CA . VAL A 1 311 ? -0.267 -0.776 -29.287 1.00 71.75 311 VAL A CA 1
ATOM 2391 C C . VAL A 1 311 ? 0.713 -1.302 -30.338 1.00 71.75 311 VAL A C 1
ATOM 2393 O O . VAL A 1 311 ? 0.884 -2.512 -30.466 1.00 71.75 311 VAL A O 1
ATOM 2396 N N . GLY A 1 312 ? 1.409 -0.406 -31.047 1.00 69.06 312 GLY A N 1
ATOM 2397 C CA . GLY A 1 312 ? 2.459 -0.790 -31.991 1.00 69.06 312 GLY A CA 1
ATOM 2398 C C . GLY A 1 312 ? 3.593 -1.567 -31.317 1.00 69.06 312 GLY A C 1
ATOM 2399 O O . GLY A 1 312 ? 4.058 -2.562 -31.865 1.00 69.06 312 GLY A O 1
ATOM 2400 N N . GLY A 1 313 ? 3.977 -1.175 -30.098 1.00 69.19 313 GLY A N 1
ATOM 2401 C CA . GLY A 1 313 ? 4.952 -1.897 -29.280 1.00 69.19 313 GLY A CA 1
ATOM 2402 C C . GLY A 1 313 ? 4.504 -3.317 -28.925 1.00 69.19 313 GLY A C 1
ATOM 2403 O O . GLY A 1 313 ? 5.290 -4.248 -29.076 1.00 69.19 313 GLY A O 1
ATOM 2404 N N . VAL A 1 314 ? 3.240 -3.508 -28.524 1.00 70.44 314 VAL A N 1
ATOM 2405 C CA . VAL A 1 314 ? 2.673 -4.842 -28.230 1.00 70.44 314 VAL A CA 1
ATOM 2406 C C . VAL A 1 314 ? 2.675 -5.734 -29.473 1.00 70.44 314 VAL A C 1
ATOM 2408 O O . VAL A 1 314 ? 3.116 -6.880 -29.410 1.00 70.44 314 VAL A O 1
ATOM 2411 N N . VAL A 1 315 ? 2.246 -5.211 -30.625 1.00 72.31 315 VAL A N 1
ATOM 2412 C CA . VAL A 1 315 ? 2.253 -5.965 -31.891 1.00 72.31 315 VAL A CA 1
ATOM 2413 C C . VAL A 1 315 ? 3.675 -6.373 -32.282 1.00 72.31 315 VAL A C 1
ATOM 2415 O O . VAL A 1 315 ? 3.902 -7.515 -32.678 1.00 72.31 315 VAL A O 1
ATOM 2418 N N . GLN A 1 316 ? 4.645 -5.473 -32.118 1.00 68.25 316 GLN A N 1
ATOM 2419 C CA . GLN A 1 316 ? 6.049 -5.759 -32.403 1.00 68.25 316 GLN A CA 1
ATOM 2420 C C . GLN A 1 316 ? 6.613 -6.840 -31.464 1.00 68.25 316 GLN A C 1
ATOM 2422 O O . GLN A 1 316 ? 7.330 -7.729 -31.916 1.00 68.25 316 GLN A O 1
ATOM 2427 N N . LEU A 1 317 ? 6.253 -6.817 -30.175 1.00 66.44 317 LEU A N 1
ATOM 2428 C CA . LEU A 1 317 ? 6.634 -7.846 -29.195 1.00 66.44 317 LEU A CA 1
ATOM 2429 C C . LEU A 1 317 ? 6.086 -9.232 -29.565 1.00 66.44 317 LEU A C 1
ATOM 2431 O O . LEU A 1 317 ? 6.809 -10.225 -29.486 1.00 66.44 317 LEU A O 1
ATOM 2435 N N . ILE A 1 318 ? 4.831 -9.304 -30.020 1.00 70.38 318 ILE A N 1
ATOM 2436 C CA . ILE A 1 318 ? 4.222 -10.552 -30.507 1.00 70.38 318 ILE A CA 1
ATOM 2437 C C . ILE A 1 318 ? 4.979 -11.073 -31.736 1.00 70.38 318 ILE A C 1
ATOM 2439 O O . ILE A 1 318 ? 5.291 -12.261 -31.813 1.00 70.38 318 ILE A O 1
ATOM 2443 N N . GLN A 1 319 ? 5.333 -10.188 -32.673 1.00 72.00 319 GLN A N 1
ATOM 2444 C CA . GLN A 1 319 ? 6.097 -10.548 -33.874 1.00 72.00 319 GLN A CA 1
ATOM 2445 C C . GLN A 1 319 ? 7.523 -11.026 -33.558 1.00 72.00 319 GLN A C 1
ATOM 2447 O O . GLN A 1 319 ? 8.034 -11.901 -34.250 1.00 72.00 319 GLN A O 1
ATOM 2452 N N . MET A 1 320 ? 8.146 -10.504 -32.496 1.00 65.31 320 MET A N 1
ATOM 2453 C CA . MET A 1 320 ? 9.464 -10.938 -32.009 1.00 65.31 320 MET A CA 1
ATOM 2454 C C . MET A 1 320 ? 9.412 -12.235 -31.175 1.00 65.31 320 MET A C 1
ATOM 2456 O O . MET A 1 320 ? 10.445 -12.696 -30.694 1.00 65.31 320 MET A O 1
ATOM 2460 N N . GLY A 1 321 ? 8.233 -12.847 -31.001 1.00 68.31 321 GLY A N 1
ATOM 2461 C CA . GLY A 1 321 ? 8.062 -14.122 -30.297 1.00 68.31 321 GLY A CA 1
ATOM 2462 C C . GLY A 1 321 ? 8.080 -14.028 -28.766 1.00 68.31 321 GLY A C 1
ATOM 2463 O O . GLY A 1 321 ? 8.043 -15.058 -28.092 1.00 68.31 321 GLY A O 1
ATOM 2464 N N . SER A 1 322 ? 8.092 -12.823 -28.185 1.00 63.41 322 SER A N 1
ATOM 2465 C CA . SER A 1 322 ? 8.115 -12.604 -26.731 1.00 63.41 322 SER A CA 1
ATOM 2466 C C . SER A 1 322 ? 6.704 -12.576 -26.120 1.00 63.41 322 SER A C 1
ATOM 2468 O O . SER A 1 322 ? 6.292 -11.592 -25.504 1.00 63.41 322 SER A O 1
ATOM 2470 N N . TRP A 1 323 ? 5.961 -13.675 -26.282 1.00 60.56 323 TRP A N 1
ATOM 2471 C CA . TRP A 1 323 ? 4.587 -13.850 -25.782 1.00 60.56 323 TRP A CA 1
ATOM 2472 C C . TRP A 1 323 ? 4.379 -13.591 -24.272 1.00 60.56 323 TRP A C 1
ATOM 2474 O O . TRP A 1 323 ? 3.365 -12.984 -23.941 1.00 60.56 323 TRP A O 1
ATOM 2484 N N . PRO A 1 324 ? 5.297 -13.959 -23.346 1.00 59.00 324 PRO A N 1
ATOM 2485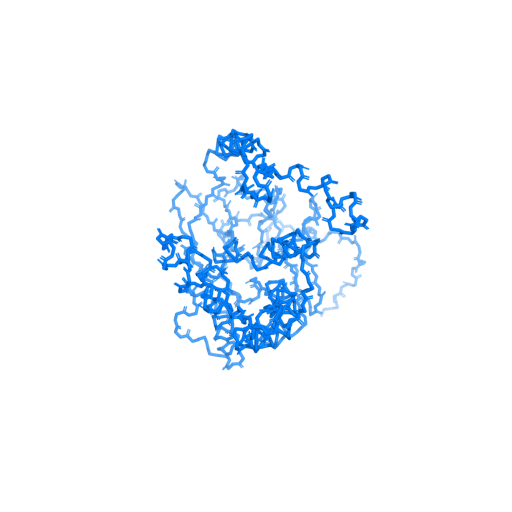 C CA . PRO A 1 324 ? 5.077 -13.794 -21.900 1.00 59.00 324 PRO A CA 1
ATOM 2486 C C . PRO A 1 324 ? 5.003 -12.345 -21.404 1.00 59.00 324 PRO A C 1
ATOM 2488 O O . PRO A 1 324 ? 4.608 -12.122 -20.267 1.00 59.00 324 PRO A O 1
ATOM 2491 N N . VAL A 1 325 ? 5.443 -11.379 -22.214 1.00 58.16 325 VAL A N 1
ATOM 2492 C CA . VAL A 1 325 ? 5.448 -9.949 -21.852 1.00 58.16 325 VAL A CA 1
ATOM 2493 C C . VAL A 1 325 ? 4.403 -9.162 -22.645 1.00 58.16 325 VAL A C 1
ATOM 2495 O O . VAL A 1 325 ? 4.036 -8.056 -22.261 1.00 58.16 325 VAL A O 1
ATOM 2498 N N . ALA A 1 326 ? 3.918 -9.727 -23.752 1.00 54.47 326 ALA A N 1
ATOM 2499 C CA . ALA A 1 326 ? 2.875 -9.125 -24.573 1.00 54.47 326 ALA A CA 1
ATOM 2500 C C . ALA A 1 326 ? 1.444 -9.456 -24.098 1.00 54.47 326 ALA A C 1
ATOM 2502 O O . ALA A 1 326 ? 0.513 -8.778 -24.530 1.00 54.47 326 ALA A O 1
ATOM 2503 N N . ALA A 1 327 ? 1.279 -10.494 -23.266 1.00 50.84 327 ALA A N 1
ATOM 2504 C CA . ALA A 1 327 ? 0.009 -10.949 -22.687 1.00 50.84 327 ALA A CA 1
ATOM 2505 C C . ALA A 1 327 ? -0.204 -10.389 -21.274 1.00 50.84 327 ALA A C 1
ATOM 2507 O O . ALA A 1 327 ? -1.363 -10.029 -20.966 1.00 50.84 327 ALA A O 1
#

Nearest PDB structures (foldseek):
  7tno-assembly1_D  TM=5.318E-01  e=5.149E-03  Rattus norvegicus
  7tnj-assembly1_B  TM=5.259E-01  e=8.358E-03  Rattus norvegicus
  8aym-assembly1_J  TM=5.248E-01  e=2.453E-02  Rattus norvegicus
  7oca-assembly1_I  TM=4.685E-01  e=7.505E-03  Rattus norvegicus
  7ocf-assembly1_J  TM=5.299E-01  e=8.928E-02  Rattus norvegicus

Secondary structure (DSSP, 8-state):
-PPP---TTS-----S-GGG----SSEEE-TTT-BEEEPP-PPTT-EEE-TTT--EEEE--SSHHHHHHHHHHHHHHHHHHHHHSEEEEEEETTEEEEEEHHHHHHHHHHTT-HHHHHHHHIIIIIHHHHHHHHHHHHHHHHHTTSPPTTHHHHHHHHHHHGGG--HHHHHHHHHHHHHHHHTTS-EEEPHHHHHHHHHHHHHHHHHHH--HHHHHHHHH--PPPPTTPPSSSBGGGGTEEE-TTT--EEE-SSS--B-TTT-PBP-SS-TTHHHHHHHHHHHHHHHHHHHHHS-SEEEEETTEEEEE-HHHHHHHHHHTT-HHHH-

pLDDT: mean 77.82, std 15.45, range [29.84, 96.69]

Solvent-accessible surface area (backbone atoms only — not comparable to full-atom values): 18766 Å² total; per-residue (Å²): 132,86,77,80,87,72,71,95,80,64,78,84,66,80,81,64,58,84,94,65,74,75,69,52,53,60,48,36,39,37,91,85,78,33,40,20,40,68,60,74,95,73,54,76,64,38,68,46,57,40,90,86,80,60,50,75,73,48,63,38,57,64,60,46,50,63,52,30,32,51,33,25,51,53,22,49,51,26,45,53,50,22,56,73,35,44,35,39,43,41,62,60,94,86,56,66,53,73,44,33,61,66,53,52,36,57,52,33,40,73,69,76,38,50,69,60,24,52,53,50,49,39,32,64,48,50,50,48,50,54,49,33,52,50,48,38,55,48,32,52,17,57,74,68,76,45,77,51,89,66,45,69,60,52,62,53,47,50,70,68,48,58,83,62,52,48,51,62,59,49,51,55,53,50,51,59,53,47,58,68,48,46,80,79,45,72,71,50,80,28,72,13,48,58,28,40,55,52,19,37,51,32,44,53,51,25,62,73,44,56,45,53,60,58,53,46,38,73,68,74,47,78,76,68,42,53,87,90,73,60,64,85,40,47,26,72,85,70,39,28,33,44,34,92,81,58,43,47,44,38,69,47,90,83,59,76,44,56,37,92,80,79,58,49,84,40,55,87,61,71,82,63,48,68,60,52,52,50,52,50,50,51,52,49,56,62,53,48,51,54,60,45,69,43,55,81,44,74,50,76,55,95,92,45,75,49,69,36,22,56,62,54,48,40,55,49,33,50,74,70,66,44,53,90,77,57,110

Mean predicted aligned error: 11.41 Å

Sequence (327 aa):
MKRPSLPVNTPQVDCSPPETRTQRRRLRACHECDWVSALPPLNSGEKATCPRCSHVLVKRHRYPAQRSMALALASLVALIVAVSFPFVSFSVSGVGNRIDLSQTATTLIAFHQPIVAIAVMMTIVVLPAVYLVSVVWLQFGLLQSRPMPFSRDIARSLAHLTPWMMADVFIIGALVSLIKVAGMAQIELGISFWAFCLFAILLLMTVQSIDADWMWFSLEGEPLAPEGTLTGTTAASQHVTGCPTCGLINRIQHGKERCVRCHEKLHKRLPHSLQRTWALLFAASIMYIPANLYPIMTTTSLGSSAPSTIVGGVVQLIQMGSWPVAA

Radius of gyration: 25.5 Å; Cα contacts (8 Å, |Δi|>4): 431; chains: 1; bounding box: 64×46×78 Å